Protein AF-A0A5A7MYN2-F1 (afdb_monomer_lite)

Radius of gyration: 20.7 Å; chains: 1; bounding box: 57×61×55 Å

Organism: NCBI:txid1236966

pLDDT: mean 88.88, std 15.25, range [35.47, 98.81]

Sequence (323 aa):
MVLVMSLPAFAQEVTIDDDRTSTVRTSTADGGSPGDVTISTSGSVTVEDGTALVVDSSNLLVINGIVESTDRVGGVGIDVLTGDSGITSGIELSGNIVLDGDFQNNDEVVGGPNFGIRLGGAGTFTGDITSNSGSQIVVFGTDSVGLDLGSAVDGSIRLGGTLAVQGENSIGLAVRSSVSGDVENSGTIQGVSFGGETGMLIEGAVSGSVLNLGAITTGRNQVFDNDFNVLPQESGGPGVFISADVARGFVNGPPVIPEDPDEDGDGIVDLIPGTGATIAARGDGKAVVISATRSDGSMGDVTLGAFGTGDEASGLSIAARFG

Structure (mmCIF, N/CA/C/O backbone):
data_AF-A0A5A7MYN2-F1
#
_entry.id   AF-A0A5A7MYN2-F1
#
loop_
_atom_site.group_PDB
_atom_site.id
_atom_site.type_symbol
_atom_site.label_atom_id
_atom_site.label_alt_id
_atom_site.label_comp_id
_atom_site.label_asym_id
_atom_site.label_entity_id
_atom_site.label_seq_id
_atom_site.pdbx_PDB_ins_code
_atom_site.Cartn_x
_atom_site.Cartn_y
_atom_site.Cartn_z
_atom_site.occupancy
_atom_site.B_iso_or_equiv
_atom_site.auth_seq_id
_atom_site.auth_comp_id
_atom_site.auth_asym_id
_atom_site.auth_atom_id
_atom_site.pdbx_PDB_model_num
ATOM 1 N N . MET A 1 1 ? -38.392 -30.548 24.143 1.00 45.66 1 MET A N 1
ATOM 2 C CA . MET A 1 1 ? -37.281 -30.352 23.193 1.00 45.66 1 MET A CA 1
ATOM 3 C C . MET A 1 1 ? -37.418 -28.936 22.665 1.00 45.66 1 MET A C 1
ATOM 5 O O . MET A 1 1 ? -38.301 -28.692 21.857 1.00 45.66 1 MET A O 1
ATOM 9 N N . VAL A 1 2 ? -36.692 -27.982 23.253 1.00 38.22 2 VAL A N 1
ATOM 10 C CA . VAL A 1 2 ? -36.726 -26.582 22.808 1.00 38.22 2 VAL A CA 1
ATOM 11 C C . VAL A 1 2 ? -35.808 -26.492 21.598 1.00 38.22 2 VAL A C 1
ATOM 13 O O . VAL A 1 2 ? -34.619 -26.777 21.701 1.00 38.22 2 VAL A O 1
ATOM 16 N N . LEU A 1 3 ? -36.393 -26.189 20.444 1.00 35.47 3 LEU A N 1
ATOM 17 C CA . LEU A 1 3 ? -35.674 -25.924 19.209 1.00 35.47 3 LEU A CA 1
ATOM 18 C C . LEU A 1 3 ? -35.047 -24.530 19.338 1.00 35.47 3 LEU A C 1
ATOM 20 O O . LEU A 1 3 ? -35.744 -23.527 19.214 1.00 35.47 3 LEU A O 1
ATOM 24 N N . VAL A 1 4 ? -33.755 -24.473 19.656 1.00 46.97 4 VAL A N 1
ATOM 25 C CA . VAL A 1 4 ? -32.971 -23.233 19.607 1.00 46.97 4 VAL A CA 1
ATOM 26 C C . VAL A 1 4 ? -32.636 -22.990 18.138 1.00 46.97 4 VAL A C 1
ATOM 28 O O . VAL A 1 4 ? -31.779 -23.665 17.575 1.00 46.97 4 VAL A O 1
ATOM 31 N N . MET A 1 5 ? -33.366 -22.081 17.492 1.00 44.44 5 MET A N 1
ATOM 32 C CA . MET A 1 5 ? -32.981 -21.563 16.182 1.00 44.44 5 MET A CA 1
ATOM 33 C C . MET A 1 5 ? -31.841 -20.563 16.393 1.00 44.44 5 MET A C 1
ATOM 35 O O . MET A 1 5 ? -32.053 -19.489 16.950 1.00 44.44 5 MET A O 1
ATOM 39 N N . SER A 1 6 ? -30.631 -20.940 15.983 1.00 40.81 6 SER A N 1
ATOM 40 C CA . SER A 1 6 ? -29.527 -20.002 15.786 1.00 40.81 6 SER A CA 1
ATOM 41 C C . SER A 1 6 ? -29.894 -19.125 14.591 1.00 40.81 6 SER A C 1
ATOM 43 O O . SER A 1 6 ? -29.957 -19.596 13.458 1.00 40.81 6 SER A O 1
ATOM 45 N N . LEU A 1 7 ? -30.214 -17.862 14.865 1.00 41.03 7 LEU A N 1
ATOM 46 C CA . LEU A 1 7 ? -30.198 -16.828 13.839 1.00 41.03 7 LEU A CA 1
ATOM 47 C C . LEU A 1 7 ? -28.722 -16.552 13.505 1.00 41.03 7 LEU A C 1
ATOM 49 O O . LEU A 1 7 ? -27.901 -16.579 14.429 1.00 41.03 7 LEU A O 1
ATOM 53 N N . PRO A 1 8 ? -28.360 -16.317 12.234 1.00 44.94 8 PRO A N 1
ATOM 54 C CA . PRO A 1 8 ? -27.039 -15.793 11.922 1.00 44.94 8 PRO A CA 1
ATOM 55 C C . PRO A 1 8 ? -26.886 -14.466 12.674 1.00 44.94 8 PRO A C 1
ATOM 57 O O . PRO A 1 8 ? -27.732 -13.578 12.548 1.00 44.94 8 PRO A O 1
ATOM 60 N N . ALA A 1 9 ? -25.866 -14.368 13.524 1.00 50.78 9 ALA A N 1
ATOM 61 C CA . ALA A 1 9 ? -25.510 -13.108 14.15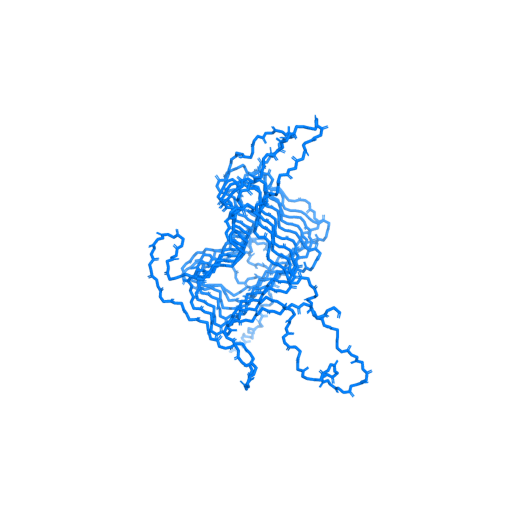1 1.00 50.78 9 ALA A CA 1
ATOM 62 C C . ALA A 1 9 ? -24.972 -12.206 13.038 1.00 50.78 9 ALA A C 1
ATOM 64 O O . ALA A 1 9 ? -23.884 -12.449 12.524 1.00 50.78 9 ALA A O 1
ATOM 65 N N . PHE A 1 10 ? -25.762 -11.221 12.617 1.00 57.12 10 PHE A N 1
ATOM 66 C CA . PHE A 1 10 ? -25.204 -10.083 11.900 1.00 57.12 10 PHE A CA 1
ATOM 67 C C . PHE A 1 10 ? -24.237 -9.403 12.866 1.00 57.12 10 PHE A C 1
ATOM 69 O O . PHE A 1 10 ? -24.594 -9.194 14.030 1.00 57.12 10 PHE A O 1
ATOM 76 N N . ALA A 1 11 ? -23.011 -9.140 12.420 1.00 62.62 11 ALA A N 1
ATOM 77 C CA . ALA A 1 11 ? -22.095 -8.326 13.195 1.00 62.62 11 ALA A CA 1
ATOM 78 C C . ALA A 1 11 ? -22.776 -6.984 13.496 1.00 62.62 11 ALA A C 1
ATOM 80 O O . ALA A 1 11 ? -23.453 -6.407 12.642 1.00 62.62 11 ALA A O 1
ATOM 81 N N . GLN A 1 12 ? -22.688 -6.545 14.750 1.00 83.06 12 GLN A N 1
ATOM 82 C CA . GLN A 1 12 ? -23.219 -5.250 15.138 1.00 83.06 12 GLN A CA 1
ATOM 83 C C . GLN A 1 12 ? -22.302 -4.179 14.547 1.00 83.06 12 GLN A C 1
ATOM 85 O O . GLN A 1 12 ? -21.095 -4.201 14.779 1.00 83.06 12 GLN A O 1
ATOM 90 N N . GLU A 1 13 ? -22.889 -3.264 13.780 1.00 91.00 13 GLU A N 1
ATOM 91 C CA . GLU A 1 13 ? -22.190 -2.106 13.233 1.00 91.00 13 GLU A CA 1
ATOM 92 C C . GLU A 1 13 ? -21.951 -1.077 14.345 1.00 91.00 13 GLU A C 1
ATOM 94 O O . GLU A 1 13 ? -22.893 -0.676 15.044 1.00 91.00 13 GLU A O 1
ATOM 99 N N . VAL A 1 14 ? -20.698 -0.648 14.487 1.00 96.38 14 VAL A N 1
ATOM 100 C CA . VAL A 1 14 ? -20.240 0.398 15.400 1.00 96.38 14 VAL A CA 1
ATOM 101 C C . VAL A 1 14 ? -19.780 1.588 14.571 1.00 96.38 14 VAL A C 1
ATOM 103 O O . VAL A 1 14 ? -18.704 1.586 13.976 1.00 96.38 14 VAL A O 1
ATOM 106 N N . THR A 1 15 ? -20.593 2.641 14.563 1.00 97.69 15 THR A N 1
ATOM 107 C CA . THR A 1 15 ? -20.253 3.889 13.879 1.00 97.69 15 THR A CA 1
ATOM 108 C C . THR A 1 15 ? -19.505 4.840 14.811 1.00 97.69 15 THR A C 1
ATOM 110 O O . THR A 1 15 ? -19.981 5.148 15.902 1.00 97.69 15 THR A O 1
ATOM 113 N N . ILE A 1 16 ? -18.351 5.327 14.358 1.00 98.00 16 ILE A N 1
ATOM 114 C CA . ILE A 1 16 ? -17.584 6.406 14.984 1.00 98.00 16 ILE A CA 1
ATOM 115 C C . ILE A 1 16 ? -17.896 7.699 14.221 1.00 98.00 16 ILE A C 1
ATOM 117 O O . ILE A 1 16 ? -17.562 7.846 13.041 1.00 98.00 16 ILE A O 1
ATOM 121 N N . ASP A 1 17 ? -18.589 8.623 14.878 1.00 97.81 17 ASP A N 1
ATOM 122 C CA . ASP A 1 17 ? -18.974 9.940 14.356 1.00 97.81 17 ASP A CA 1
ATOM 123 C C . ASP A 1 17 ? -18.390 11.115 15.149 1.00 97.81 17 ASP A C 1
ATOM 125 O O . ASP A 1 17 ? -18.655 12.273 14.815 1.00 97.81 17 ASP A O 1
ATOM 129 N N . ASP A 1 18 ? -17.551 10.792 16.135 1.00 97.31 18 ASP A N 1
ATOM 130 C CA . ASP A 1 18 ? -16.798 11.680 17.007 1.00 97.31 18 ASP A CA 1
ATOM 131 C C . ASP A 1 18 ? -15.281 11.459 16.880 1.00 97.31 18 ASP A C 1
ATOM 133 O O . ASP A 1 18 ? -14.812 10.594 16.134 1.00 97.31 18 ASP A O 1
ATOM 137 N N . ASP A 1 19 ? -14.511 12.257 17.620 1.00 97.69 19 ASP A N 1
ATOM 138 C CA . ASP A 1 19 ? -13.061 12.113 17.705 1.00 97.69 19 ASP A CA 1
ATOM 139 C C . ASP A 1 19 ? -12.678 11.090 18.781 1.00 97.69 19 ASP A C 1
ATOM 141 O O . ASP A 1 19 ? -13.124 11.160 19.933 1.00 97.69 19 ASP A O 1
ATOM 145 N N . ARG A 1 20 ? -11.795 10.156 18.425 1.00 97.62 20 ARG A N 1
ATOM 146 C CA . ARG A 1 20 ? -11.225 9.159 19.337 1.00 97.62 20 ARG A CA 1
ATOM 147 C C . ARG A 1 20 ? -9.722 9.321 19.418 1.00 97.62 20 ARG A C 1
ATOM 149 O O . ARG A 1 20 ? -9.042 9.349 18.402 1.00 97.62 20 ARG A O 1
ATOM 156 N N . THR A 1 21 ? -9.206 9.335 20.644 1.00 97.12 21 THR A N 1
ATOM 157 C CA . THR A 1 21 ? -7.767 9.471 20.917 1.00 97.12 21 THR A CA 1
ATOM 158 C C . THR A 1 21 ? -7.101 8.184 21.399 1.00 97.12 21 THR A C 1
ATOM 160 O O . THR A 1 21 ? -6.014 8.190 21.971 1.00 97.12 21 THR A O 1
ATOM 163 N N . SER A 1 22 ? -7.780 7.052 21.218 1.00 96.50 22 SER A N 1
ATOM 164 C CA . SER A 1 22 ? -7.322 5.736 21.655 1.00 96.50 22 SER A CA 1
ATOM 165 C C . SER A 1 22 ? -7.555 4.707 20.564 1.00 96.50 22 SER A C 1
ATOM 167 O O . SER A 1 22 ? -8.566 4.786 19.865 1.00 96.50 22 SER A O 1
ATOM 169 N N . THR A 1 23 ? -6.691 3.694 20.506 1.00 98.00 23 THR A N 1
ATOM 170 C CA . THR A 1 23 ? -6.809 2.576 19.568 1.00 98.00 23 THR A CA 1
ATOM 171 C C . THR A 1 23 ? -8.203 1.948 19.577 1.00 98.00 23 THR A C 1
ATOM 173 O O . THR A 1 23 ? -8.731 1.607 20.640 1.00 98.00 23 THR A O 1
ATOM 176 N N . VAL A 1 24 ? -8.763 1.710 18.392 1.00 98.31 24 VAL A N 1
ATOM 177 C CA . VAL A 1 24 ? -9.995 0.926 18.213 1.00 98.31 24 VAL A CA 1
ATOM 178 C C . VAL A 1 24 ? -9.637 -0.457 17.680 1.00 98.31 24 VAL A C 1
ATOM 180 O O . VAL A 1 24 ? -8.791 -0.594 16.800 1.00 98.31 24 VAL A O 1
ATOM 183 N N . ARG A 1 25 ? -10.278 -1.497 18.220 1.00 98.38 25 ARG A N 1
ATOM 184 C CA . ARG A 1 25 ? -10.092 -2.888 17.783 1.00 98.38 25 ARG A CA 1
ATOM 185 C C . ARG A 1 25 ? -11.415 -3.482 17.352 1.00 98.38 25 ARG A C 1
ATOM 187 O O . ARG A 1 25 ? -12.383 -3.377 18.108 1.00 98.38 25 ARG A O 1
ATOM 194 N N . THR A 1 26 ? -11.451 -4.157 16.208 1.00 97.88 26 THR A N 1
ATOM 195 C CA . THR A 1 26 ? -12.676 -4.812 15.727 1.00 97.88 26 THR A CA 1
ATOM 196 C C . THR A 1 26 ? -13.155 -5.903 16.687 1.00 97.88 26 THR A C 1
ATOM 198 O O . THR A 1 26 ? -14.359 -6.051 16.865 1.00 97.88 26 THR A O 1
ATOM 201 N N . SER A 1 27 ? -12.254 -6.600 17.396 1.00 97.19 27 SER A N 1
ATOM 202 C CA . SER A 1 27 ? -12.611 -7.627 18.393 1.00 97.19 27 SER A CA 1
ATOM 203 C C . SER A 1 27 ? -13.317 -7.105 19.650 1.00 97.19 27 SER A C 1
ATOM 205 O O . SER A 1 27 ? -13.892 -7.901 20.395 1.00 97.19 27 SER A O 1
ATOM 207 N N . THR A 1 28 ? -13.285 -5.793 19.904 1.00 97.00 28 THR A N 1
ATOM 208 C CA . THR A 1 28 ? -13.884 -5.180 21.104 1.00 97.00 28 THR A CA 1
ATOM 209 C C . THR A 1 28 ? -14.732 -3.943 20.810 1.00 97.00 28 THR A C 1
ATOM 211 O O . THR A 1 28 ? -15.133 -3.252 21.750 1.00 97.00 28 THR A O 1
ATOM 214 N N . ALA A 1 29 ? -14.977 -3.630 19.536 1.00 95.31 29 ALA A N 1
ATOM 215 C CA . ALA A 1 29 ? -15.623 -2.391 19.113 1.00 95.31 29 ALA A CA 1
ATOM 216 C C . ALA A 1 29 ? -17.046 -2.233 19.675 1.00 95.31 29 ALA A C 1
ATOM 218 O O . ALA A 1 29 ? -17.435 -1.130 20.060 1.00 95.31 29 ALA A O 1
ATOM 219 N N . ASP A 1 30 ? -17.803 -3.328 19.789 1.00 94.06 30 ASP A N 1
ATOM 220 C CA . ASP A 1 30 ? -19.183 -3.325 20.281 1.00 94.06 30 ASP A CA 1
ATOM 221 C C . ASP A 1 30 ? -19.222 -3.533 21.801 1.00 94.06 30 ASP A C 1
ATOM 223 O O . ASP A 1 30 ? -19.524 -4.612 22.320 1.00 94.06 30 ASP A O 1
ATOM 227 N N . GLY A 1 31 ? -18.798 -2.509 22.548 1.00 88.94 31 GLY A N 1
ATOM 228 C CA . GLY A 1 31 ? -18.853 -2.522 24.014 1.00 88.94 31 GLY A CA 1
ATOM 229 C C . GLY A 1 31 ? -18.049 -3.659 24.661 1.00 88.94 31 GLY A C 1
ATOM 230 O O . GLY A 1 31 ? -18.448 -4.176 25.706 1.00 88.94 31 GLY A O 1
ATOM 231 N N . GLY A 1 32 ? -16.932 -4.060 24.042 1.00 93.06 32 GLY A N 1
ATOM 232 C CA . GLY A 1 32 ? -16.103 -5.191 24.468 1.00 93.06 32 GLY A CA 1
ATOM 233 C C . GLY A 1 32 ? -16.366 -6.499 23.716 1.00 93.06 32 GLY A C 1
ATOM 234 O O . GLY A 1 32 ? -15.676 -7.481 23.986 1.00 93.06 32 GLY A O 1
ATOM 235 N N . SER A 1 33 ? -17.319 -6.517 22.781 1.00 94.81 33 SER A N 1
ATOM 236 C CA . SER A 1 33 ? -17.562 -7.632 21.856 1.00 94.81 33 SER A CA 1
ATOM 237 C C . SER A 1 33 ? -17.067 -7.301 20.440 1.00 94.81 33 SER A C 1
ATOM 239 O O . SER A 1 33 ? -16.909 -6.119 20.119 1.00 94.81 33 SER A O 1
ATOM 241 N N . PRO A 1 34 ? -16.840 -8.311 19.577 1.00 96.38 34 PRO A N 1
ATOM 242 C CA . PRO A 1 34 ? -16.497 -8.068 18.182 1.00 96.38 34 PRO A CA 1
ATOM 243 C C . PRO A 1 34 ? -17.630 -7.381 17.416 1.00 96.38 34 PRO A C 1
ATOM 245 O O . PRO A 1 34 ? -18.791 -7.763 17.572 1.00 96.38 34 PRO A O 1
ATOM 248 N N . GLY A 1 35 ? -17.292 -6.416 16.566 1.00 96.62 35 GLY A N 1
ATOM 249 C CA . GLY A 1 35 ? -18.253 -5.673 15.754 1.00 96.62 35 GLY A CA 1
ATOM 250 C C . GLY A 1 35 ? -17.617 -5.113 14.488 1.00 96.62 35 GLY A C 1
ATOM 251 O O . GLY A 1 35 ? -16.398 -4.929 14.431 1.00 96.62 35 GLY A O 1
ATOM 252 N N . ASP A 1 36 ? -18.457 -4.868 13.486 1.00 97.81 36 ASP A N 1
ATOM 253 C CA . ASP A 1 36 ? -18.059 -4.122 12.292 1.00 97.81 36 ASP A CA 1
ATOM 254 C C . ASP A 1 36 ? -17.849 -2.659 12.690 1.00 97.81 36 ASP A C 1
ATOM 256 O O . ASP A 1 36 ? -18.517 -2.153 13.596 1.00 97.81 36 ASP A O 1
ATOM 260 N N . VAL A 1 37 ? -16.881 -1.992 12.069 1.00 98.38 37 VAL A N 1
ATOM 261 C CA . VAL A 1 37 ? -16.496 -0.626 12.430 1.00 98.38 37 VAL A CA 1
ATOM 262 C C . VAL A 1 37 ? -16.592 0.271 11.210 1.00 98.38 37 VAL A C 1
ATOM 264 O O . VAL A 1 37 ? -15.863 0.077 10.240 1.00 98.38 37 VAL A O 1
ATOM 267 N N . THR A 1 38 ? -17.403 1.320 11.307 1.00 98.56 38 THR A N 1
ATOM 268 C CA . THR A 1 38 ? -17.441 2.409 10.330 1.00 98.56 38 THR A CA 1
ATOM 269 C C . THR A 1 38 ? -16.996 3.711 10.974 1.00 98.56 38 THR A C 1
ATOM 271 O O . THR A 1 38 ? -17.683 4.253 11.838 1.00 98.56 38 THR A O 1
ATOM 274 N N . ILE A 1 39 ? -15.899 4.293 10.496 1.00 98.50 39 ILE A N 1
ATOM 275 C CA . ILE A 1 39 ? -15.589 5.701 10.765 1.00 98.50 39 ILE A CA 1
ATOM 276 C C . ILE A 1 39 ? -16.362 6.540 9.755 1.00 98.50 39 ILE A C 1
ATOM 278 O O . ILE A 1 39 ? -16.115 6.469 8.550 1.00 98.50 39 ILE A O 1
ATOM 282 N N . SER A 1 40 ? -17.330 7.316 10.230 1.00 98.31 40 SER A N 1
ATOM 283 C CA . SER A 1 40 ? -18.105 8.225 9.384 1.00 98.31 40 SER A CA 1
ATOM 284 C C . SER A 1 40 ? -17.253 9.406 8.907 1.00 98.31 40 SER A C 1
ATOM 286 O O . SER A 1 40 ? -16.167 9.651 9.418 1.00 98.31 40 SER A O 1
ATOM 288 N N . THR A 1 41 ? -17.755 10.194 7.957 1.00 97.69 41 THR A N 1
ATOM 289 C CA . THR A 1 41 ? -17.031 11.365 7.429 1.00 97.69 41 THR A CA 1
ATOM 290 C C . THR A 1 41 ? -16.730 12.446 8.473 1.00 97.69 41 THR A C 1
ATOM 292 O O . THR A 1 41 ? -15.875 13.288 8.222 1.00 97.69 41 THR A O 1
ATOM 295 N N . SER A 1 42 ? -17.455 12.478 9.599 1.00 97.06 42 SER A N 1
ATOM 296 C CA . SER A 1 42 ? -17.192 13.400 10.715 1.00 97.06 42 SER A CA 1
ATOM 297 C C . SER A 1 42 ? -16.384 12.773 11.848 1.00 97.06 42 SER A C 1
ATOM 299 O O . SER A 1 42 ? -15.996 13.498 12.755 1.00 97.06 42 SER A O 1
ATOM 301 N N . GLY A 1 43 ? -16.172 11.455 11.819 1.00 98.44 43 GLY A N 1
ATOM 302 C CA . GLY A 1 43 ? -15.432 10.742 12.850 1.00 98.44 43 GLY A CA 1
ATOM 303 C C . GLY A 1 43 ? -13.930 10.734 12.591 1.00 98.44 43 GLY A C 1
ATOM 304 O O . GLY A 1 43 ? -13.475 10.794 11.441 1.00 98.44 43 GLY A O 1
ATOM 305 N N . SER A 1 44 ? -13.161 10.602 13.668 1.00 98.38 44 SER A N 1
ATOM 306 C CA . SER A 1 44 ? -11.713 10.433 13.598 1.00 98.38 44 SER A CA 1
ATOM 307 C C . SER A 1 44 ? -11.190 9.451 14.647 1.00 98.38 44 SER A C 1
ATOM 309 O O . SER A 1 44 ? -11.775 9.278 15.718 1.00 98.38 44 SER A O 1
ATOM 311 N N . VAL A 1 45 ? -10.075 8.791 14.336 1.00 98.44 45 VAL A N 1
ATOM 312 C CA . VAL A 1 45 ? -9.264 8.041 15.302 1.00 98.44 45 VAL A CA 1
ATOM 313 C C . VAL A 1 45 ? -7.822 8.521 15.166 1.00 98.44 45 VAL A C 1
ATOM 315 O O . VAL A 1 45 ? -7.128 8.101 14.244 1.00 98.44 45 VAL A O 1
ATOM 318 N N . THR A 1 46 ? -7.386 9.388 16.078 1.00 96.94 46 THR A N 1
ATOM 319 C CA . THR A 1 46 ? -6.043 9.987 16.097 1.00 96.94 46 THR A CA 1
ATOM 320 C C . THR A 1 46 ? -5.309 9.550 17.358 1.00 96.94 46 THR A C 1
ATOM 322 O O . THR A 1 46 ? -5.710 9.911 18.460 1.00 96.94 46 THR A O 1
ATOM 325 N N . VAL A 1 47 ? -4.231 8.781 17.229 1.00 96.19 47 VAL A N 1
ATOM 326 C CA . VAL A 1 47 ? -3.399 8.370 18.373 1.00 96.19 47 VAL A CA 1
ATOM 327 C C . VAL A 1 47 ? -2.065 9.108 18.377 1.00 96.19 47 VAL A C 1
ATOM 329 O O . VAL A 1 47 ? -1.503 9.389 17.322 1.00 96.19 47 VAL A O 1
ATOM 332 N N . GLU A 1 48 ? -1.552 9.411 19.570 1.00 92.31 48 GLU A N 1
ATOM 333 C CA . GLU A 1 48 ? -0.246 10.072 19.700 1.00 92.31 48 GLU A CA 1
ATOM 334 C C . GLU A 1 48 ? 0.908 9.110 19.373 1.00 92.31 48 GLU A C 1
ATOM 336 O O . GLU A 1 48 ? 1.856 9.495 18.694 1.00 92.31 48 GLU A O 1
ATOM 341 N N . ASP A 1 49 ? 0.777 7.845 19.792 1.00 90.31 49 ASP A N 1
ATOM 342 C CA . ASP A 1 49 ? 1.782 6.792 19.629 1.00 90.31 49 ASP A CA 1
ATOM 343 C C . ASP A 1 49 ? 1.139 5.459 19.191 1.00 90.31 49 ASP A C 1
ATOM 345 O O . ASP A 1 49 ? 0.039 5.097 19.631 1.00 90.31 49 ASP A O 1
ATOM 349 N N . GLY A 1 50 ? 1.864 4.666 18.397 1.00 93.44 50 GLY A N 1
ATOM 350 C CA . GLY A 1 50 ? 1.505 3.293 18.049 1.00 93.44 50 GLY A CA 1
ATOM 351 C C . GLY A 1 50 ? 0.412 3.145 16.986 1.00 93.44 50 GLY A C 1
ATOM 352 O O . GLY A 1 50 ? 0.512 3.664 15.878 1.00 93.44 50 GLY A O 1
ATOM 353 N N . THR A 1 51 ? -0.593 2.311 17.273 1.00 97.69 51 THR A N 1
ATOM 354 C CA . THR A 1 51 ? -1.580 1.861 16.279 1.00 97.69 51 THR A CA 1
ATOM 355 C C . THR A 1 51 ? -2.944 2.504 16.494 1.00 97.69 51 THR A C 1
ATOM 357 O O . THR A 1 51 ? -3.523 2.363 17.574 1.00 97.69 51 THR A O 1
ATOM 360 N N . ALA A 1 52 ? -3.503 3.138 15.462 1.00 98.19 52 ALA A N 1
ATOM 361 C CA . ALA A 1 52 ? -4.826 3.760 15.535 1.00 98.19 52 ALA A CA 1
ATOM 362 C C . ALA A 1 52 ? -5.964 2.725 15.459 1.00 98.19 52 ALA A C 1
ATOM 364 O O . ALA A 1 52 ? -6.864 2.716 16.302 1.00 98.19 52 ALA A O 1
ATOM 365 N N . LEU A 1 53 ? -5.906 1.804 14.495 1.00 98.50 53 LEU A N 1
ATOM 366 C CA . LEU A 1 53 ? -6.914 0.763 14.290 1.00 98.50 53 LEU A CA 1
ATOM 367 C C . LEU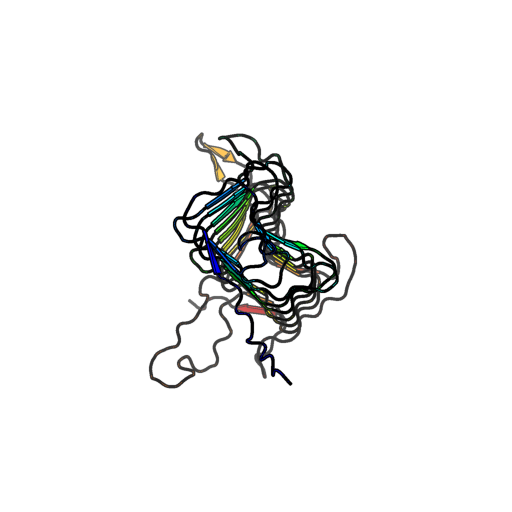 A 1 53 ? -6.292 -0.627 14.247 1.00 98.50 53 LEU A C 1
ATOM 369 O O . LEU A 1 53 ? -5.274 -0.836 13.594 1.00 98.50 53 LEU A O 1
ATOM 373 N N . VAL A 1 54 ? -6.943 -1.600 14.885 1.00 98.44 54 VAL A N 1
ATOM 374 C CA . VAL A 1 54 ? -6.567 -3.013 14.783 1.00 98.44 54 VAL A CA 1
ATOM 375 C C . VAL A 1 54 ? -7.732 -3.837 14.254 1.00 98.44 54 VAL A C 1
ATOM 377 O O . VAL A 1 54 ? -8.811 -3.854 14.850 1.00 98.44 54 VAL A O 1
ATOM 380 N N . VAL A 1 55 ? -7.489 -4.566 13.167 1.00 98.44 55 VAL A N 1
ATOM 381 C CA . VAL A 1 55 ? -8.410 -5.578 12.640 1.00 98.44 55 VAL A CA 1
ATOM 382 C C . VAL A 1 55 ? -7.923 -6.941 13.119 1.00 98.44 55 VAL A C 1
ATOM 384 O O . VAL A 1 55 ? -7.021 -7.537 12.535 1.00 98.44 55 VAL A O 1
ATOM 387 N N . ASP A 1 56 ? -8.487 -7.411 14.228 1.00 97.44 56 ASP A N 1
ATOM 388 C CA . ASP A 1 56 ? -8.124 -8.666 14.904 1.00 97.44 56 ASP A CA 1
ATOM 389 C C . ASP A 1 56 ? -9.321 -9.623 15.069 1.00 97.44 56 ASP A C 1
ATOM 391 O O . ASP A 1 56 ? -9.287 -10.568 15.861 1.00 97.44 56 ASP A O 1
ATOM 395 N N . SER A 1 57 ? -10.389 -9.401 14.298 1.00 96.94 57 SER A N 1
ATOM 396 C CA . SER A 1 57 ? -11.572 -10.262 14.224 1.00 96.94 57 SER A CA 1
ATOM 397 C C . SER A 1 57 ? -12.141 -10.318 12.803 1.00 96.94 57 SER A C 1
ATOM 399 O O . SER A 1 57 ? -11.739 -9.565 11.920 1.00 96.94 57 SER A O 1
ATOM 401 N N . SER A 1 58 ? -13.082 -11.237 12.565 1.00 97.12 58 SER A N 1
ATOM 402 C CA . SER A 1 58 ? -13.768 -11.380 11.271 1.00 97.12 58 SER A CA 1
ATOM 403 C C . SER A 1 58 ? -14.920 -10.380 11.135 1.00 97.12 58 SER A C 1
ATOM 405 O O . SER A 1 58 ? -16.088 -10.761 11.151 1.00 97.12 58 SER A O 1
ATOM 407 N N . ASN A 1 59 ? -14.569 -9.097 11.090 1.00 97.31 59 ASN A N 1
ATOM 408 C CA . ASN A 1 59 ? -15.494 -7.969 11.048 1.00 97.31 59 ASN A CA 1
ATOM 409 C C . ASN A 1 59 ? -15.048 -6.949 10.003 1.00 97.31 59 ASN A C 1
ATOM 411 O O . ASN A 1 59 ? -13.847 -6.775 9.794 1.00 97.31 59 ASN A O 1
ATOM 415 N N . LEU A 1 60 ? -16.002 -6.295 9.349 1.00 97.69 60 LEU A N 1
ATOM 416 C CA . LEU A 1 60 ? -15.745 -5.289 8.319 1.00 97.69 60 LEU A CA 1
ATOM 417 C C . LEU A 1 60 ? -15.170 -4.008 8.938 1.00 97.69 60 LEU A C 1
ATOM 419 O O . LEU A 1 60 ? -15.600 -3.583 10.011 1.00 97.69 60 LEU A O 1
ATOM 423 N N . LEU A 1 61 ? -14.228 -3.376 8.237 1.00 98.44 61 LEU A N 1
ATOM 424 C CA . LEU A 1 61 ? -13.733 -2.043 8.560 1.00 98.44 61 LEU A CA 1
ATOM 425 C C . LEU A 1 61 ? -13.989 -1.083 7.391 1.00 98.44 61 LEU A C 1
ATOM 427 O O . LEU A 1 61 ? -13.450 -1.272 6.301 1.00 98.44 61 LEU A O 1
ATOM 431 N N . VAL A 1 62 ? -14.757 -0.022 7.639 1.00 98.56 62 VAL A N 1
ATOM 432 C CA . VAL A 1 62 ? -15.052 1.044 6.672 1.00 98.56 62 VAL A CA 1
ATOM 433 C C . VAL A 1 62 ? -14.539 2.383 7.196 1.00 98.56 62 VAL A C 1
ATOM 435 O O . VAL A 1 62 ? -14.899 2.828 8.284 1.00 98.56 62 VAL A O 1
ATOM 438 N N . ILE A 1 63 ? -13.725 3.077 6.406 1.00 98.50 63 ILE A N 1
ATOM 439 C CA . ILE A 1 63 ? -13.102 4.349 6.777 1.00 98.50 63 ILE A CA 1
ATOM 440 C C . ILE A 1 63 ? -13.564 5.441 5.819 1.00 98.50 63 ILE A C 1
ATOM 442 O O . ILE A 1 63 ? -13.067 5.547 4.701 1.00 98.50 63 ILE A O 1
ATOM 446 N N . ASN A 1 64 ? -14.489 6.288 6.263 1.00 98.38 64 ASN A N 1
ATOM 447 C CA . ASN A 1 64 ? -14.914 7.488 5.533 1.00 98.38 64 ASN A CA 1
ATOM 448 C C . ASN A 1 64 ? -14.340 8.781 6.135 1.00 98.38 64 ASN A C 1
ATOM 450 O O . ASN A 1 64 ? -14.318 9.805 5.456 1.00 98.38 64 ASN A O 1
ATOM 454 N N . GLY A 1 65 ? -13.921 8.736 7.401 1.00 98.31 65 GLY A N 1
ATOM 455 C CA . GLY A 1 65 ? -13.321 9.850 8.134 1.00 98.31 65 GLY A CA 1
ATOM 456 C C . GLY A 1 65 ? -11.795 9.821 8.125 1.00 98.31 65 GLY A C 1
ATOM 457 O O . GLY A 1 65 ? -11.175 9.525 7.102 1.00 98.31 65 GLY A O 1
ATOM 458 N N . ILE A 1 66 ? -11.195 10.150 9.269 1.00 98.31 66 ILE A N 1
ATOM 459 C CA . ILE A 1 66 ? -9.738 10.258 9.429 1.00 98.31 66 ILE A CA 1
ATOM 460 C C . ILE A 1 66 ? -9.224 9.176 10.381 1.00 98.31 66 ILE A C 1
ATOM 462 O O . ILE A 1 66 ? -9.793 8.941 11.444 1.00 98.31 66 ILE A O 1
ATOM 466 N N . VAL A 1 67 ? -8.123 8.539 10.002 1.00 98.50 67 VAL A N 1
ATOM 467 C CA . VAL A 1 67 ? -7.306 7.683 10.862 1.00 98.50 67 VAL A CA 1
ATOM 468 C C . VAL A 1 67 ? -5.910 8.273 10.886 1.00 98.50 67 VAL A C 1
ATOM 470 O O . VAL A 1 67 ? -5.332 8.532 9.832 1.00 98.50 67 VAL A O 1
ATOM 473 N N . GLU A 1 68 ? -5.359 8.482 12.068 1.00 97.00 68 GLU A N 1
ATOM 474 C CA . GLU A 1 68 ? -4.092 9.177 12.220 1.00 97.00 68 GLU A CA 1
ATOM 475 C C . GLU A 1 68 ? -3.263 8.589 13.356 1.00 97.00 68 GLU A C 1
ATOM 477 O O . GLU A 1 68 ? -3.781 8.194 14.403 1.00 97.00 68 GLU A O 1
ATOM 482 N N . SER A 1 69 ? -1.954 8.539 13.139 1.00 95.25 69 SER A N 1
ATOM 483 C CA . SER A 1 69 ? -0.978 8.333 14.200 1.00 95.25 69 SER A CA 1
ATOM 484 C C . SER A 1 69 ? 0.153 9.331 14.017 1.00 95.25 69 SER A C 1
ATOM 486 O O . SER A 1 69 ? 0.798 9.339 12.967 1.00 95.25 69 SER A O 1
ATOM 488 N N . THR A 1 70 ? 0.434 10.106 15.060 1.00 92.19 70 THR A N 1
ATOM 489 C CA . THR A 1 70 ? 1.544 11.072 15.066 1.00 92.19 70 THR A CA 1
ATOM 490 C C . THR A 1 70 ? 2.872 10.442 15.493 1.00 92.19 70 THR A C 1
ATOM 492 O O . THR A 1 70 ? 3.879 11.137 15.609 1.00 92.19 70 THR A O 1
ATOM 495 N N . ASP A 1 71 ? 2.897 9.124 15.725 1.00 90.81 71 ASP A N 1
ATOM 496 C CA . ASP A 1 71 ? 4.111 8.410 16.105 1.00 90.81 71 ASP A CA 1
ATOM 497 C C . ASP A 1 71 ? 5.200 8.575 15.042 1.00 90.81 71 ASP A C 1
ATOM 499 O O . ASP A 1 71 ? 5.031 8.287 13.850 1.00 90.81 71 ASP A O 1
ATOM 503 N N . ARG A 1 72 ? 6.361 9.015 15.503 1.00 87.75 72 ARG A N 1
ATOM 504 C CA . ARG A 1 72 ? 7.530 9.237 14.668 1.00 87.75 72 ARG A CA 1
ATOM 505 C C . ARG A 1 72 ? 8.216 7.932 14.265 1.00 87.75 72 ARG A C 1
ATOM 507 O O . ARG A 1 72 ? 8.888 7.908 13.233 1.00 87.75 72 ARG A O 1
ATOM 514 N N . VAL A 1 73 ? 8.097 6.862 15.058 1.00 91.62 73 VAL A N 1
ATOM 515 C CA . VAL A 1 73 ? 8.714 5.552 14.785 1.00 91.62 73 VAL A CA 1
ATOM 516 C C . VAL A 1 73 ? 7.793 4.419 15.225 1.00 91.62 73 VAL A C 1
ATOM 518 O O . VAL A 1 73 ? 7.629 4.166 16.413 1.00 91.62 73 VAL A O 1
ATOM 521 N N . GLY A 1 74 ? 7.330 3.622 14.264 1.00 92.56 74 GLY A N 1
ATOM 522 C CA . GLY A 1 74 ? 6.486 2.458 14.536 1.00 92.56 74 GLY A CA 1
ATOM 523 C C . GLY A 1 74 ? 4.992 2.772 14.540 1.00 92.56 74 GLY A C 1
ATOM 524 O O . GLY A 1 74 ? 4.204 1.905 14.923 1.00 92.56 74 GLY A O 1
ATOM 525 N N . GLY A 1 75 ? 4.608 3.961 14.069 1.00 96.00 75 GLY A N 1
ATOM 526 C CA . GLY A 1 75 ? 3.219 4.349 13.866 1.00 96.00 75 GLY A CA 1
ATOM 527 C C . GLY A 1 75 ? 2.527 3.450 12.851 1.00 96.00 75 GLY A C 1
ATOM 528 O O . GLY A 1 75 ? 3.095 3.120 11.804 1.00 96.00 75 GLY A O 1
ATOM 529 N N . VAL A 1 76 ? 1.292 3.051 13.157 1.00 98.12 76 VAL A N 1
ATOM 530 C CA . VAL A 1 76 ? 0.468 2.226 12.268 1.00 98.12 76 VAL A CA 1
ATOM 531 C C . VAL A 1 76 ? -0.949 2.782 12.185 1.00 98.12 76 VAL A C 1
ATOM 533 O O . VAL A 1 76 ? -1.637 2.894 13.198 1.00 98.12 76 VAL A O 1
ATOM 536 N N . GLY A 1 77 ? -1.422 3.087 10.978 1.00 98.25 77 GLY A N 1
ATOM 537 C CA . GLY A 1 77 ? -2.809 3.509 10.774 1.00 98.25 77 GLY A CA 1
ATOM 538 C C . GLY A 1 77 ? -3.763 2.347 11.043 1.00 98.25 77 GLY A C 1
ATOM 539 O O . GLY A 1 77 ? -4.571 2.390 11.970 1.00 98.25 77 GLY A O 1
ATOM 540 N N . ILE A 1 78 ? -3.619 1.272 10.267 1.00 98.69 78 ILE A N 1
ATOM 541 C CA . ILE A 1 78 ? -4.386 0.030 10.424 1.00 98.69 78 ILE A CA 1
ATOM 542 C C . ILE A 1 78 ? -3.427 -1.153 10.545 1.00 98.69 78 ILE A C 1
ATOM 544 O O . ILE A 1 78 ? -2.659 -1.419 9.624 1.00 98.69 78 ILE A O 1
ATOM 548 N N . ASP A 1 79 ? -3.495 -1.887 11.653 1.00 98.56 79 ASP A N 1
ATOM 549 C CA . ASP A 1 79 ? -2.771 -3.145 11.845 1.00 98.56 79 ASP A CA 1
ATOM 550 C C . ASP A 1 79 ? -3.749 -4.320 11.767 1.00 98.56 79 ASP A C 1
ATOM 552 O O . ASP A 1 79 ? -4.652 -4.466 12.591 1.00 98.56 79 ASP A O 1
ATOM 556 N N . VAL A 1 80 ? -3.593 -5.164 10.757 1.00 98.62 80 VAL A N 1
ATOM 557 C CA . VAL A 1 80 ? -4.430 -6.345 10.549 1.00 98.62 80 VAL A CA 1
ATOM 558 C C . VAL A 1 80 ? -3.695 -7.560 11.092 1.00 98.62 80 VAL A C 1
ATOM 560 O O . VAL A 1 80 ? -2.618 -7.918 10.615 1.00 98.62 80 VAL A O 1
ATOM 563 N N . LEU A 1 81 ? -4.289 -8.210 12.090 1.00 97.81 81 LEU A N 1
ATOM 564 C CA . LEU A 1 81 ? -3.702 -9.331 12.813 1.00 97.81 81 LEU A CA 1
ATOM 565 C C . LEU A 1 81 ? -4.494 -10.605 12.514 1.00 97.81 81 LEU A C 1
ATOM 567 O O . LEU A 1 81 ? -5.483 -10.918 13.173 1.00 97.81 81 LEU A O 1
ATOM 571 N N . THR A 1 82 ? -4.031 -11.373 11.529 1.00 96.88 82 THR A N 1
ATOM 572 C CA . THR A 1 82 ? -4.716 -12.597 11.067 1.00 96.88 82 THR A CA 1
ATOM 573 C C . THR A 1 82 ? -4.645 -13.766 12.058 1.00 96.88 82 THR A C 1
ATOM 575 O O . THR A 1 82 ? -5.430 -14.711 11.964 1.00 96.88 82 THR A O 1
ATOM 578 N N . GLY A 1 83 ? -3.699 -13.736 13.005 1.00 94.62 83 GLY A N 1
ATOM 579 C CA . GLY A 1 83 ? -3.388 -14.883 13.866 1.00 94.62 83 GLY A CA 1
ATOM 580 C C . GLY A 1 83 ? -2.956 -16.114 13.056 1.00 94.62 83 GLY A C 1
ATOM 581 O O . GLY A 1 83 ? -2.557 -15.987 11.906 1.00 94.62 83 GLY A O 1
ATOM 582 N N . ASP A 1 84 ? -3.032 -17.313 13.638 1.00 95.50 84 ASP A N 1
ATOM 583 C CA . ASP A 1 84 ? -2.695 -18.564 12.924 1.00 95.50 84 ASP A CA 1
ATOM 584 C C . ASP A 1 84 ? -3.877 -19.131 12.124 1.00 95.50 84 ASP A C 1
ATOM 586 O O . ASP A 1 84 ? -3.696 -19.897 11.182 1.00 95.50 84 ASP A O 1
ATOM 590 N N . SER A 1 85 ? -5.106 -18.794 12.527 1.00 95.19 85 SER A N 1
ATOM 591 C CA . SER A 1 85 ? -6.335 -19.334 11.924 1.00 95.19 85 SER A CA 1
ATOM 592 C C . SER A 1 85 ? -6.829 -18.530 10.721 1.00 95.19 85 SER A C 1
ATOM 594 O O . SER A 1 85 ? -7.725 -18.995 10.021 1.00 95.19 85 SER A O 1
ATOM 596 N N . GLY A 1 86 ? -6.251 -17.350 10.478 1.00 97.44 86 GLY A N 1
ATOM 597 C CA . GLY A 1 86 ? -6.782 -16.388 9.523 1.00 97.44 86 GLY A CA 1
ATOM 598 C C . GLY A 1 86 ? -8.014 -15.653 10.057 1.00 97.44 86 GLY A C 1
ATOM 599 O O . GLY A 1 86 ? -8.572 -16.000 11.101 1.00 97.44 86 GLY A O 1
ATOM 600 N N . ILE A 1 87 ? -8.442 -14.636 9.314 1.00 97.69 87 ILE A N 1
ATOM 601 C CA . ILE A 1 87 ? -9.678 -13.881 9.564 1.00 97.69 87 ILE A CA 1
ATOM 602 C C . ILE A 1 87 ? -10.404 -13.633 8.242 1.00 97.69 87 ILE A C 1
ATOM 604 O O . ILE A 1 87 ? -9.765 -13.530 7.196 1.00 97.69 87 ILE A O 1
ATOM 608 N N . THR A 1 88 ? -11.732 -13.518 8.286 1.00 98.06 88 THR A N 1
ATOM 609 C CA . THR A 1 88 ? -12.548 -13.118 7.131 1.00 98.06 88 THR A CA 1
ATOM 610 C C . THR A 1 88 ? -13.095 -11.718 7.361 1.00 98.06 88 THR A C 1
ATOM 612 O O . THR A 1 88 ? -13.919 -11.517 8.247 1.00 98.06 88 THR A O 1
ATOM 615 N N . SER A 1 89 ? -12.615 -10.743 6.605 1.00 96.88 89 SER A N 1
ATOM 616 C CA . SER A 1 89 ? -12.906 -9.323 6.810 1.00 96.88 89 SER A CA 1
ATOM 617 C C . SER A 1 89 ? -12.755 -8.572 5.485 1.00 96.88 89 SER A C 1
ATOM 619 O O . SER A 1 89 ? -12.238 -9.114 4.515 1.00 96.88 89 SER A O 1
ATOM 621 N N . GLY A 1 90 ? -13.228 -7.333 5.430 1.00 96.81 90 GLY A N 1
ATOM 622 C CA . GLY A 1 90 ? -12.963 -6.407 4.335 1.00 96.81 90 GLY A CA 1
ATOM 623 C C . GLY A 1 90 ? -12.437 -5.093 4.894 1.00 96.81 90 GLY A C 1
ATOM 624 O O . GLY A 1 90 ? -12.771 -4.717 6.022 1.00 96.81 90 GLY A O 1
ATOM 625 N N . ILE A 1 91 ? -11.616 -4.401 4.109 1.00 98.50 91 ILE A N 1
ATOM 626 C CA . ILE A 1 91 ? -11.177 -3.040 4.424 1.00 98.50 91 ILE A CA 1
ATOM 627 C C . ILE A 1 91 ? -11.590 -2.137 3.273 1.00 98.50 91 ILE A C 1
ATOM 629 O O . ILE A 1 91 ? -11.117 -2.297 2.148 1.00 98.50 91 ILE A O 1
ATOM 633 N N . GLU A 1 92 ? -12.452 -1.173 3.572 1.00 98.44 92 GLU A N 1
ATOM 634 C CA . GLU A 1 92 ? -12.945 -0.192 2.613 1.00 98.44 92 GLU A CA 1
ATOM 635 C C . GLU A 1 92 ? -12.529 1.212 3.042 1.00 98.44 92 GLU A C 1
ATOM 637 O O . GLU A 1 92 ? -12.921 1.707 4.098 1.00 98.44 92 GLU A O 1
ATOM 642 N N . LEU A 1 93 ? -11.736 1.879 2.210 1.00 98.06 93 LEU A N 1
ATOM 643 C CA . LEU A 1 93 ? -11.218 3.211 2.474 1.00 98.06 93 LEU A CA 1
ATOM 644 C C . LEU A 1 93 ? -11.797 4.220 1.475 1.00 98.06 93 LEU A C 1
ATOM 646 O O . LEU A 1 93 ? -11.517 4.179 0.280 1.00 98.06 93 LEU A O 1
ATOM 650 N N . SER A 1 94 ? -12.556 5.180 1.992 1.00 97.94 94 SER A N 1
ATOM 651 C CA . SER A 1 94 ? -13.025 6.380 1.280 1.00 97.94 94 SER A CA 1
ATOM 652 C C . SER A 1 94 ? -12.472 7.677 1.880 1.00 97.94 94 SER A C 1
ATOM 654 O O . SER A 1 94 ? -12.519 8.711 1.221 1.00 97.94 94 SER A O 1
ATOM 656 N N . GLY A 1 95 ? -11.969 7.616 3.116 1.00 97.38 95 GLY A N 1
ATOM 657 C CA . GLY A 1 95 ? -11.383 8.721 3.869 1.00 97.38 95 GLY A CA 1
ATOM 658 C C . GLY A 1 95 ? -9.853 8.738 3.836 1.00 97.38 95 GLY A C 1
ATOM 659 O O . GLY A 1 95 ? -9.235 8.341 2.846 1.00 97.38 95 GLY A O 1
ATOM 660 N N . ASN A 1 96 ? -9.246 9.204 4.929 1.00 97.94 96 ASN A N 1
ATOM 661 C CA . ASN A 1 96 ? -7.808 9.461 5.014 1.00 97.94 96 ASN A CA 1
ATOM 662 C C . ASN A 1 96 ? -7.135 8.613 6.098 1.00 97.94 96 ASN A C 1
ATOM 664 O O . ASN A 1 96 ? -7.655 8.499 7.206 1.00 97.94 96 ASN A O 1
ATOM 668 N N . ILE A 1 97 ? -5.950 8.090 5.790 1.00 98.38 97 ILE A N 1
ATOM 669 C CA . ILE A 1 97 ? -4.998 7.523 6.745 1.00 98.38 97 ILE A CA 1
ATOM 670 C C . ILE A 1 97 ? -3.736 8.386 6.701 1.00 98.38 97 ILE A C 1
ATOM 672 O O . ILE A 1 97 ? -3.145 8.543 5.631 1.00 98.38 97 ILE A O 1
ATOM 676 N N . VAL A 1 98 ? -3.324 8.947 7.836 1.00 96.56 98 VAL A N 1
ATOM 677 C CA . VAL A 1 98 ? -2.195 9.884 7.914 1.00 96.56 98 VAL A CA 1
ATOM 678 C C . VAL A 1 98 ? -1.219 9.458 9.006 1.00 96.56 98 VAL A C 1
ATOM 680 O O . VAL A 1 98 ? -1.581 9.302 10.167 1.00 96.56 98 VAL A O 1
ATOM 683 N N . LEU A 1 99 ? 0.030 9.232 8.615 1.00 94.94 99 LEU A N 1
ATOM 684 C CA . LEU A 1 99 ? 1.141 8.921 9.507 1.00 94.94 99 LEU A CA 1
ATOM 685 C C . LEU A 1 99 ? 2.174 10.023 9.318 1.00 94.94 99 LEU A C 1
ATOM 687 O O . LEU A 1 99 ? 3.088 9.886 8.502 1.00 94.94 99 LEU A O 1
ATOM 691 N N . ASP A 1 100 ? 1.967 11.149 9.993 1.00 83.88 100 ASP A N 1
ATOM 692 C CA . ASP A 1 100 ? 2.747 12.372 9.796 1.00 83.88 100 ASP A CA 1
ATOM 693 C C . ASP A 1 100 ? 3.968 12.485 10.713 1.00 83.88 100 ASP A C 1
ATOM 695 O O . ASP A 1 100 ? 4.701 13.457 10.594 1.00 83.88 100 ASP A O 1
ATOM 699 N N . GLY A 1 101 ? 4.189 11.529 11.622 1.00 73.06 101 GLY A N 1
ATOM 700 C CA . GLY A 1 101 ? 5.365 11.458 12.494 1.00 73.06 101 GLY A CA 1
ATOM 701 C C . GLY A 1 101 ? 5.690 12.728 13.290 1.00 73.06 101 GLY A C 1
ATOM 702 O O . GLY A 1 101 ? 6.864 12.922 13.623 1.00 73.06 101 GLY A O 1
ATOM 703 N N . ASP A 1 102 ? 4.695 13.595 13.528 1.00 68.38 102 ASP A N 1
ATOM 704 C CA . ASP A 1 102 ? 4.856 14.950 14.073 1.00 68.38 102 ASP A CA 1
ATOM 705 C C . ASP A 1 102 ? 5.912 15.779 13.310 1.00 68.38 102 ASP A C 1
ATOM 707 O O . ASP A 1 102 ? 6.768 16.452 13.893 1.00 68.38 102 ASP A O 1
ATOM 711 N N . PHE A 1 103 ? 5.902 15.714 11.970 1.00 65.69 103 PHE A N 1
ATOM 712 C CA . PHE A 1 103 ? 6.790 16.525 11.134 1.00 65.69 103 PHE A CA 1
ATOM 713 C C . PHE A 1 103 ? 6.444 18.014 11.255 1.00 65.69 103 PHE A C 1
ATOM 715 O O . PHE A 1 103 ? 5.661 18.579 10.489 1.00 65.69 103 PHE A O 1
ATOM 722 N N . GLN A 1 104 ? 7.091 18.688 12.203 1.00 57.16 104 GLN A N 1
ATOM 723 C CA . GLN A 1 104 ? 7.086 20.140 12.285 1.00 57.16 104 GLN A CA 1
ATOM 724 C C . GLN A 1 104 ? 7.961 20.730 11.167 1.00 57.16 104 GLN A C 1
ATOM 726 O O . GLN A 1 104 ? 9.032 20.223 10.834 1.00 57.16 104 GLN A O 1
ATOM 731 N N . ASN A 1 105 ? 7.463 21.812 10.560 1.00 48.09 105 ASN A N 1
ATOM 732 C CA . ASN A 1 105 ? 8.037 22.483 9.391 1.00 48.09 105 ASN A CA 1
ATOM 733 C C . ASN A 1 105 ? 9.579 22.535 9.399 1.00 48.09 105 ASN A C 1
ATOM 735 O O . ASN A 1 105 ? 10.156 23.289 10.184 1.00 48.09 105 ASN A O 1
ATOM 739 N N . ASN A 1 106 ? 10.200 21.852 8.427 1.00 50.66 106 ASN A N 1
ATOM 740 C CA . ASN A 1 106 ? 11.633 21.889 8.094 1.00 50.66 106 ASN A CA 1
ATOM 741 C C . ASN A 1 106 ? 12.570 20.961 8.893 1.00 50.66 106 ASN A C 1
ATOM 743 O O . ASN A 1 106 ? 13.789 21.117 8.787 1.00 50.66 106 ASN A O 1
ATOM 747 N N . ASP A 1 107 ? 12.047 19.982 9.631 1.00 55.97 107 ASP A N 1
ATOM 748 C CA . ASP A 1 107 ? 12.880 18.858 10.068 1.00 55.97 107 ASP A CA 1
ATOM 749 C C . ASP A 1 107 ? 13.206 17.949 8.871 1.00 55.97 107 ASP A C 1
ATOM 751 O O . ASP A 1 107 ? 12.360 17.700 8.007 1.00 55.97 107 ASP A O 1
ATOM 755 N N . GLU A 1 108 ? 14.448 17.455 8.798 1.00 63.66 108 GLU A N 1
ATOM 756 C CA . GLU A 1 108 ? 14.764 16.334 7.907 1.00 63.66 108 GLU A CA 1
ATOM 757 C C . GLU A 1 108 ? 13.783 15.193 8.209 1.00 63.66 108 GLU A C 1
ATOM 759 O O . GLU A 1 108 ? 13.457 14.947 9.378 1.00 63.66 108 GLU A O 1
ATOM 764 N N . VAL A 1 109 ? 13.305 14.490 7.174 1.00 64.88 109 VAL A N 1
ATOM 765 C CA . VAL A 1 109 ? 12.495 13.288 7.395 1.00 64.88 109 VAL A CA 1
ATOM 766 C C . VAL A 1 109 ? 13.370 12.269 8.110 1.00 64.88 109 VAL A C 1
ATOM 768 O O . VAL A 1 109 ? 14.245 11.640 7.527 1.00 64.88 109 VAL A O 1
ATOM 771 N N . VAL A 1 110 ? 13.150 12.168 9.414 1.00 71.88 110 VAL A N 1
ATOM 772 C CA . VAL A 1 110 ? 13.854 11.297 10.342 1.00 71.88 110 VAL A CA 1
ATOM 773 C C . VAL A 1 110 ? 12.772 10.597 11.151 1.00 71.88 110 VAL A C 1
ATOM 775 O O . VAL A 1 110 ? 11.849 11.240 11.638 1.00 71.88 110 VAL A O 1
ATOM 778 N N . GLY A 1 111 ? 12.868 9.282 11.287 1.00 83.00 111 GLY A N 1
ATOM 779 C CA . GLY A 1 111 ? 11.807 8.457 11.860 1.00 83.00 111 GLY A CA 1
ATOM 780 C C . GLY A 1 111 ? 11.499 7.268 10.959 1.00 83.00 111 GLY A C 1
ATOM 781 O O . GLY A 1 111 ? 12.159 7.078 9.938 1.00 83.00 111 GLY A O 1
ATOM 782 N N . GLY A 1 112 ? 10.499 6.483 11.336 1.00 87.69 112 GLY A N 1
ATOM 783 C CA . GLY A 1 112 ? 10.141 5.233 10.676 1.00 87.69 112 GLY A CA 1
ATOM 784 C C . GLY A 1 112 ? 10.953 4.005 11.134 1.00 87.69 112 GLY A C 1
ATOM 785 O O . GLY A 1 112 ? 11.895 4.129 11.926 1.00 87.69 112 GLY A O 1
ATOM 786 N N . PRO A 1 113 ? 10.561 2.799 10.681 1.00 94.06 113 PRO A N 1
ATOM 787 C CA . PRO A 1 113 ? 9.494 2.560 9.708 1.00 94.06 113 PRO A CA 1
ATOM 788 C C . PRO A 1 113 ? 8.092 2.770 10.301 1.00 94.06 113 PRO A C 1
ATOM 790 O O . PRO A 1 113 ? 7.798 2.309 11.405 1.00 94.06 113 PRO A O 1
ATOM 793 N N . ASN A 1 114 ? 7.233 3.453 9.546 1.00 96.25 114 ASN A N 1
ATOM 794 C CA . ASN A 1 114 ? 5.806 3.631 9.814 1.00 96.25 114 ASN A CA 1
ATOM 795 C C . ASN A 1 114 ? 4.979 2.905 8.745 1.00 96.25 114 ASN A C 1
ATOM 797 O O . ASN A 1 114 ? 5.470 2.623 7.648 1.00 96.25 114 ASN A O 1
ATOM 801 N N . PHE A 1 115 ? 3.718 2.608 9.056 1.00 98.19 115 PHE A N 1
ATOM 802 C CA . PHE A 1 115 ? 2.849 1.828 8.179 1.00 98.19 115 PHE A CA 1
ATOM 803 C C . PHE A 1 115 ? 1.468 2.465 8.038 1.00 98.19 115 PHE A C 1
ATOM 805 O O . PHE A 1 115 ? 0.776 2.690 9.028 1.00 98.19 115 PHE A O 1
ATOM 812 N N . GLY A 1 116 ? 1.029 2.712 6.804 1.00 98.31 116 GLY A N 1
ATOM 813 C CA . GLY A 1 116 ? -0.344 3.148 6.538 1.00 98.31 116 GLY A CA 1
ATOM 814 C C . GLY A 1 116 ? -1.325 2.049 6.930 1.00 98.31 116 GLY A C 1
ATOM 815 O O . GLY A 1 116 ? -2.106 2.175 7.874 1.00 98.31 116 GLY A O 1
ATOM 816 N N . ILE A 1 117 ? -1.203 0.925 6.232 1.00 98.62 117 ILE A N 1
ATOM 817 C CA . ILE A 1 117 ? -1.876 -0.330 6.542 1.00 98.62 117 ILE A CA 1
ATOM 818 C C . ILE A 1 117 ? -0.817 -1.427 6.567 1.00 98.62 117 ILE A C 1
ATOM 820 O O . ILE A 1 117 ? -0.064 -1.592 5.607 1.00 98.62 117 ILE A O 1
ATOM 824 N N . ARG A 1 118 ? -0.773 -2.198 7.649 1.00 98.56 118 ARG A N 1
ATOM 825 C CA . ARG A 1 118 ? 0.094 -3.366 7.790 1.00 98.56 118 ARG A CA 1
ATOM 826 C C . ARG A 1 118 ? -0.757 -4.603 8.001 1.00 98.56 118 ARG A C 1
ATOM 828 O O . ARG A 1 118 ? -1.612 -4.626 8.877 1.00 98.56 118 ARG A O 1
ATOM 835 N N . LEU A 1 119 ? -0.498 -5.641 7.221 1.00 98.31 119 LEU A N 1
ATOM 836 C CA . LEU A 1 119 ? -1.123 -6.946 7.361 1.00 98.31 119 LEU A CA 1
ATOM 837 C C . LEU A 1 119 ? -0.084 -7.966 7.832 1.00 98.31 119 LEU A C 1
ATOM 839 O O . LEU A 1 119 ? 0.905 -8.212 7.142 1.00 98.31 119 LEU A O 1
ATOM 843 N N . GLY A 1 120 ? -0.328 -8.564 8.998 1.00 96.25 120 GLY A N 1
ATOM 844 C CA . GLY A 1 120 ? 0.567 -9.523 9.637 1.00 96.25 120 GLY A C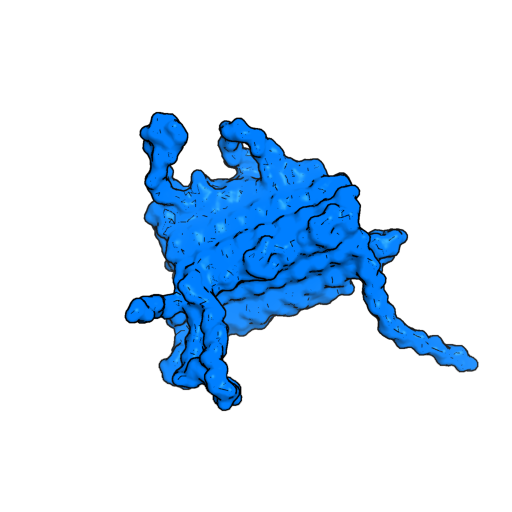A 1
ATOM 845 C C . GLY A 1 120 ? -0.134 -10.756 10.221 1.00 96.25 120 GLY A C 1
ATOM 846 O O . GLY A 1 120 ? -1.362 -10.849 10.313 1.00 96.25 120 GLY A O 1
ATOM 847 N N . GLY A 1 121 ? 0.685 -11.732 10.624 1.00 94.44 121 GLY A N 1
ATOM 848 C CA . GLY A 1 121 ? 0.263 -13.049 11.122 1.00 94.44 121 GLY A CA 1
ATOM 849 C C . GLY A 1 121 ? 0.536 -14.199 10.141 1.00 94.44 121 GLY A C 1
ATOM 850 O O . GLY A 1 121 ? 0.923 -13.983 8.993 1.00 94.44 121 GLY A O 1
ATOM 851 N N . ALA A 1 122 ? 0.406 -15.438 10.616 1.00 94.88 122 ALA A N 1
ATOM 852 C CA . ALA A 1 122 ? 0.692 -16.636 9.817 1.00 94.88 122 ALA A CA 1
ATOM 853 C C . ALA A 1 122 ? -0.519 -17.122 9.001 1.00 94.88 122 ALA A C 1
ATOM 855 O O . ALA A 1 122 ? -0.355 -17.877 8.043 1.00 94.88 122 ALA A O 1
ATOM 856 N N . GLY A 1 123 ? -1.722 -16.715 9.397 1.00 97.31 123 GLY A N 1
ATOM 857 C CA . GLY A 1 123 ? -2.980 -17.046 8.750 1.00 97.31 123 GLY A CA 1
ATOM 858 C C . GLY A 1 123 ? -3.281 -16.168 7.538 1.00 97.31 123 GLY A C 1
ATOM 859 O O . GLY A 1 123 ? -2.593 -15.192 7.240 1.00 97.31 123 GLY A O 1
ATOM 860 N N . THR A 1 124 ? -4.346 -16.531 6.831 1.00 98.31 124 THR A N 1
ATOM 861 C CA . THR A 1 124 ? -4.821 -15.817 5.642 1.00 98.31 124 THR A CA 1
ATOM 862 C C . THR A 1 124 ? -5.841 -14.746 6.025 1.00 98.31 124 THR A C 1
ATOM 864 O O . THR A 1 124 ? -6.772 -15.012 6.787 1.00 98.31 124 THR A O 1
ATOM 867 N N . PHE A 1 125 ? -5.701 -13.546 5.467 1.00 98.75 125 PHE A N 1
ATOM 868 C CA . PHE A 1 125 ? -6.773 -12.555 5.422 1.00 98.75 125 PHE A CA 1
ATOM 869 C C . PHE A 1 125 ? -7.692 -12.887 4.248 1.00 98.75 125 PHE A C 1
ATOM 871 O O . PHE A 1 125 ? -7.250 -12.872 3.105 1.00 98.75 125 PHE A O 1
ATOM 878 N N . THR A 1 126 ? -8.944 -13.242 4.518 1.00 98.75 126 THR A N 1
ATOM 879 C CA . THR A 1 126 ? -9.932 -13.573 3.482 1.00 98.75 126 THR A CA 1
ATOM 880 C C . THR A 1 126 ? -10.866 -12.391 3.269 1.00 98.75 126 THR A C 1
ATOM 882 O O . THR A 1 126 ? -11.628 -12.050 4.173 1.00 98.75 126 THR A O 1
ATOM 885 N N . GLY A 1 127 ? -10.827 -11.817 2.073 1.00 98.38 127 GLY A N 1
ATOM 886 C CA . GLY A 1 127 ? -11.599 -10.656 1.654 1.00 98.38 127 GLY A CA 1
ATOM 887 C C . GLY A 1 127 ? -10.732 -9.589 0.992 1.00 98.38 127 GLY A C 1
ATOM 888 O O . GLY A 1 127 ? -9.517 -9.741 0.848 1.00 98.38 127 GLY A O 1
ATOM 889 N N . ASP A 1 128 ? -11.383 -8.516 0.554 1.00 98.25 128 ASP A N 1
ATOM 890 C CA . ASP A 1 128 ? -10.762 -7.488 -0.277 1.00 98.25 128 ASP A CA 1
ATOM 891 C C . ASP A 1 128 ? -10.253 -6.303 0.559 1.00 98.25 128 ASP A C 1
ATOM 893 O O . ASP A 1 128 ? -10.815 -5.950 1.601 1.00 98.25 128 ASP A O 1
ATOM 897 N N . ILE A 1 129 ? -9.205 -5.646 0.054 1.00 98.50 129 ILE A N 1
ATOM 898 C CA . ILE A 1 129 ? -8.732 -4.345 0.544 1.00 98.50 129 ILE A CA 1
ATOM 899 C C . ILE A 1 129 ? -8.922 -3.340 -0.588 1.00 98.50 129 ILE A C 1
ATOM 901 O O . ILE A 1 129 ? -8.271 -3.435 -1.632 1.00 98.50 129 ILE A O 1
ATOM 905 N N . THR A 1 130 ? -9.822 -2.381 -0.386 1.00 98.06 130 THR A N 1
ATOM 906 C CA . THR A 1 130 ? -10.232 -1.424 -1.416 1.00 98.06 130 THR A CA 1
ATOM 907 C C . THR A 1 130 ? -10.094 0.013 -0.929 1.00 98.06 130 THR A C 1
ATOM 909 O O . THR A 1 130 ? -10.571 0.377 0.140 1.00 98.06 130 THR A O 1
ATOM 912 N N . SER A 1 131 ? -9.475 0.851 -1.754 1.00 96.44 131 SER A N 1
ATOM 913 C CA . SER A 1 131 ? -9.365 2.299 -1.600 1.00 96.44 131 SER A CA 1
ATOM 914 C C . SER A 1 131 ? -10.085 2.975 -2.767 1.00 96.44 131 SER A C 1
ATOM 916 O O . SER A 1 131 ? -9.781 2.727 -3.932 1.00 96.44 131 SER A O 1
ATOM 918 N N . ASN A 1 132 ? -11.053 3.835 -2.464 1.00 94.56 132 ASN A N 1
ATOM 919 C CA . ASN A 1 132 ? -11.842 4.570 -3.449 1.00 94.56 132 ASN A CA 1
ATOM 920 C C . ASN A 1 132 ? -11.089 5.807 -3.957 1.00 94.56 132 ASN A C 1
ATOM 922 O O . ASN A 1 132 ? -10.192 6.315 -3.287 1.00 94.56 132 ASN A O 1
ATOM 926 N N . SER A 1 133 ? -11.481 6.357 -5.109 1.00 90.69 133 SER A N 1
ATOM 927 C CA . SER A 1 133 ? -10.741 7.441 -5.783 1.00 90.69 133 SER A CA 1
ATOM 928 C C . SER A 1 133 ? -10.584 8.746 -4.994 1.00 90.69 133 SER A C 1
ATOM 930 O O . SER A 1 133 ? -9.730 9.562 -5.327 1.00 90.69 133 SER A O 1
ATOM 932 N N . GLY A 1 134 ? -11.406 8.957 -3.963 1.00 89.88 134 GLY A N 1
ATOM 933 C CA . GLY A 1 134 ? -11.317 10.108 -3.059 1.00 89.88 134 GLY A CA 1
ATOM 934 C C . GLY A 1 134 ? -10.463 9.879 -1.810 1.00 89.88 134 GLY A C 1
ATOM 935 O O . GLY A 1 134 ? -10.256 10.823 -1.056 1.00 89.88 134 GLY A O 1
ATOM 936 N N . SER A 1 135 ? -9.988 8.653 -1.585 1.00 97.06 135 SER A N 1
ATOM 937 C CA . SER A 1 135 ? -9.241 8.307 -0.378 1.00 97.06 135 SER A CA 1
ATOM 938 C C . SER A 1 135 ? -7.754 8.625 -0.468 1.00 97.06 135 SER A C 1
ATOM 940 O O . SER A 1 135 ? -7.178 8.726 -1.558 1.00 97.06 135 SER A O 1
ATOM 942 N N . GLN A 1 136 ? -7.121 8.733 0.698 1.00 97.81 136 GLN A N 1
ATOM 943 C CA . GLN A 1 136 ? -5.695 8.989 0.808 1.00 97.81 136 GLN A CA 1
ATOM 944 C C . GLN A 1 136 ? -5.050 8.154 1.917 1.00 97.81 136 GLN A C 1
ATOM 946 O O . GLN A 1 136 ? -5.589 8.026 3.010 1.00 97.81 136 GLN A O 1
ATOM 951 N N . ILE A 1 137 ? -3.861 7.632 1.640 1.00 98.44 137 ILE A N 1
ATOM 952 C CA . ILE A 1 137 ? -2.934 7.082 2.625 1.00 98.44 137 ILE A CA 1
ATOM 953 C C . ILE A 1 137 ? -1.636 7.874 2.478 1.00 98.44 137 ILE A C 1
ATOM 955 O O . ILE A 1 137 ? -1.002 7.814 1.424 1.00 98.44 137 ILE A O 1
ATOM 959 N N . VAL A 1 138 ? -1.254 8.631 3.505 1.00 96.62 138 VAL A N 1
ATOM 960 C CA . VAL A 1 138 ? 0.016 9.365 3.554 1.00 96.62 138 VAL A CA 1
ATOM 961 C C . VAL A 1 138 ? 0.856 8.824 4.690 1.00 96.62 138 VAL A C 1
ATOM 963 O O . VAL A 1 138 ? 0.412 8.818 5.834 1.00 96.62 138 VAL A O 1
ATOM 966 N N . VAL A 1 139 ? 2.076 8.398 4.381 1.00 95.94 139 VAL A N 1
ATOM 967 C CA . VAL A 1 139 ? 3.008 7.868 5.373 1.00 95.94 139 VAL A CA 1
ATOM 968 C C . VAL A 1 139 ? 4.346 8.561 5.250 1.00 95.94 139 VAL A C 1
ATOM 970 O O . VAL A 1 139 ? 4.960 8.559 4.185 1.00 95.94 139 VAL A O 1
ATOM 973 N N . PHE A 1 140 ? 4.815 9.131 6.347 1.00 93.50 140 PHE A N 1
ATOM 974 C CA . PHE A 1 140 ? 6.136 9.721 6.428 1.00 93.50 140 PHE A CA 1
ATOM 975 C C . PHE A 1 140 ? 7.081 8.855 7.277 1.00 93.50 140 PHE A C 1
ATOM 977 O O . PHE A 1 140 ? 6.659 8.220 8.245 1.00 93.50 140 PHE A O 1
ATOM 984 N N . GLY A 1 141 ? 8.370 8.865 6.928 1.00 92.06 141 GLY A N 1
ATOM 985 C CA . GLY A 1 141 ? 9.451 8.185 7.649 1.00 92.06 141 GLY A CA 1
ATOM 986 C C . GLY A 1 141 ? 10.313 7.293 6.749 1.00 92.06 141 GLY A C 1
ATOM 987 O O . GLY A 1 141 ? 9.834 6.739 5.757 1.00 92.06 141 GLY A O 1
ATOM 988 N N . THR A 1 142 ? 11.580 7.110 7.113 1.00 92.50 142 THR A N 1
ATOM 989 C CA . THR A 1 142 ? 12.520 6.205 6.429 1.00 92.50 142 THR A CA 1
ATOM 990 C C . THR A 1 142 ? 12.053 4.753 6.536 1.00 92.50 142 THR A C 1
ATOM 992 O O . THR A 1 142 ? 11.485 4.360 7.555 1.00 92.50 142 THR A O 1
ATOM 995 N N . ASP A 1 143 ? 12.255 3.969 5.472 1.00 94.88 143 ASP A N 1
ATOM 996 C CA . ASP A 1 143 ? 11.847 2.557 5.365 1.00 94.88 143 ASP A CA 1
ATOM 997 C C . ASP A 1 143 ? 10.338 2.309 5.602 1.00 94.88 143 ASP A C 1
ATOM 999 O O . ASP A 1 143 ? 9.908 1.183 5.862 1.00 94.88 143 ASP A O 1
ATOM 1003 N N . SER A 1 144 ? 9.510 3.356 5.526 1.00 96.81 144 SER A N 1
ATOM 1004 C CA . SER A 1 144 ? 8.067 3.260 5.775 1.00 96.81 144 SER A CA 1
ATOM 1005 C C . SER A 1 144 ? 7.317 2.658 4.594 1.00 96.81 144 SER A C 1
ATOM 1007 O O . SER A 1 144 ? 7.750 2.759 3.442 1.00 96.81 144 SER A O 1
ATOM 1009 N N . VAL A 1 145 ? 6.156 2.062 4.871 1.00 98.31 145 VAL A N 1
ATOM 1010 C CA . VAL A 1 145 ? 5.338 1.398 3.853 1.00 98.31 145 VAL A CA 1
ATOM 1011 C C . VAL A 1 145 ? 3.903 1.916 3.877 1.00 98.31 145 VAL A C 1
ATOM 1013 O O . VAL A 1 145 ? 3.268 1.989 4.925 1.00 98.31 145 VAL A O 1
ATOM 1016 N N . GLY A 1 146 ? 3.363 2.264 2.712 1.00 98.19 146 GLY A N 1
ATOM 1017 C CA . GLY A 1 146 ? 1.977 2.704 2.583 1.00 98.19 146 GLY A CA 1
ATOM 1018 C C . GLY A 1 146 ? 0.988 1.570 2.875 1.00 98.19 146 GLY A C 1
ATOM 1019 O O . GLY A 1 146 ? 0.162 1.676 3.780 1.00 98.19 146 GLY A O 1
ATOM 1020 N N . LEU A 1 147 ? 1.107 0.470 2.131 1.00 98.69 147 LEU A N 1
ATOM 1021 C CA . LEU A 1 147 ? 0.355 -0.772 2.323 1.00 98.69 147 LEU A CA 1
ATOM 1022 C C . LEU A 1 147 ? 1.322 -1.964 2.312 1.00 98.69 147 LEU A C 1
ATOM 1024 O O . LEU A 1 147 ? 1.901 -2.273 1.273 1.00 98.69 147 LEU A O 1
ATOM 1028 N N . ASP A 1 148 ? 1.498 -2.626 3.456 1.00 98.69 148 ASP A N 1
ATOM 1029 C CA . ASP A 1 148 ? 2.393 -3.777 3.632 1.00 98.69 148 ASP A CA 1
ATOM 1030 C C . ASP A 1 148 ? 1.592 -5.073 3.817 1.00 98.69 148 ASP A C 1
ATOM 1032 O O . ASP A 1 148 ? 0.974 -5.296 4.858 1.00 98.69 148 ASP A O 1
ATOM 1036 N N . LEU A 1 149 ? 1.594 -5.940 2.804 1.00 98.44 149 LEU A N 1
ATOM 1037 C CA . LEU A 1 149 ? 0.902 -7.231 2.802 1.00 98.44 149 LEU A CA 1
ATOM 1038 C C . LEU A 1 149 ? 1.865 -8.355 3.202 1.00 98.44 149 LEU A C 1
ATOM 1040 O O . LEU A 1 149 ? 2.361 -9.111 2.358 1.00 98.44 149 LEU A O 1
ATOM 1044 N N . GLY A 1 150 ? 2.144 -8.443 4.503 1.00 97.56 150 GLY A N 1
ATOM 1045 C CA . GLY A 1 150 ? 3.015 -9.454 5.108 1.00 97.56 150 GLY A CA 1
ATOM 1046 C C . GLY A 1 150 ? 2.386 -10.847 5.240 1.00 97.56 150 GLY A C 1
ATOM 1047 O O . GLY A 1 150 ? 3.114 -11.838 5.302 1.00 97.56 150 GLY A O 1
ATOM 1048 N N . SER A 1 151 ? 1.055 -10.946 5.230 1.00 98.00 151 SER A N 1
ATOM 1049 C CA . SER A 1 151 ? 0.303 -12.214 5.280 1.00 98.00 151 SER A CA 1
ATOM 1050 C C . SER A 1 151 ? -0.451 -12.484 3.985 1.00 98.00 151 SER A C 1
ATOM 1052 O O . SER A 1 151 ? -0.688 -11.575 3.192 1.00 98.00 151 SER A O 1
ATOM 1054 N N . ALA A 1 152 ? -0.811 -13.751 3.757 1.00 98.44 152 ALA A N 1
ATOM 1055 C CA . ALA A 1 152 ? -1.533 -14.141 2.552 1.00 98.44 152 ALA A CA 1
ATOM 1056 C C . ALA A 1 152 ? -2.918 -13.479 2.512 1.00 98.44 152 ALA A C 1
ATOM 1058 O O . ALA A 1 152 ? -3.624 -13.467 3.522 1.00 98.44 152 ALA A O 1
ATOM 1059 N N . VAL A 1 153 ? -3.311 -12.986 1.340 1.00 98.81 153 VAL A N 1
ATOM 1060 C CA . VAL A 1 153 ? -4.632 -12.416 1.065 1.00 98.81 153 VAL A CA 1
ATOM 1061 C C . VAL A 1 153 ? -5.386 -13.358 0.132 1.00 98.81 153 VAL A C 1
ATOM 1063 O O . VAL A 1 153 ? -4.956 -13.602 -0.996 1.00 98.81 153 VAL A O 1
ATOM 1066 N N . ASP A 1 154 ? -6.512 -13.889 0.601 1.00 98.75 154 ASP A N 1
ATOM 1067 C CA . ASP A 1 154 ? -7.503 -14.546 -0.247 1.00 98.75 154 ASP A CA 1
ATOM 1068 C C . ASP A 1 154 ? -8.587 -13.534 -0.634 1.00 98.75 154 ASP A C 1
ATOM 1070 O O . ASP A 1 154 ? -9.594 -13.377 0.055 1.00 98.75 154 ASP A O 1
ATOM 1074 N N . GLY A 1 155 ? -8.312 -12.783 -1.694 1.00 98.44 155 GLY A N 1
ATOM 1075 C CA . GLY A 1 155 ? -9.071 -11.619 -2.128 1.00 98.44 155 GLY A CA 1
ATOM 1076 C C . GLY A 1 155 ? -8.258 -10.756 -3.088 1.00 98.44 155 GLY A C 1
ATOM 1077 O O . GLY A 1 155 ? -7.155 -11.126 -3.502 1.00 98.44 155 GLY A O 1
ATOM 1078 N N . SER A 1 156 ? -8.816 -9.609 -3.459 1.00 97.88 156 SER A N 1
ATOM 1079 C CA . SER A 1 156 ? -8.201 -8.624 -4.353 1.00 97.88 156 SER A CA 1
ATOM 1080 C C . SER A 1 156 ? -7.772 -7.362 -3.605 1.00 97.88 156 SER A C 1
ATOM 1082 O O . SER A 1 156 ? -8.355 -6.978 -2.590 1.00 97.88 156 SER A O 1
ATOM 1084 N N . ILE A 1 157 ? -6.780 -6.675 -4.166 1.00 98.56 157 ILE A N 1
ATOM 1085 C CA . ILE A 1 157 ? -6.314 -5.365 -3.712 1.00 98.56 157 ILE A CA 1
ATOM 1086 C C . ILE A 1 157 ? -6.672 -4.342 -4.784 1.00 98.56 157 ILE A C 1
ATOM 1088 O O . ILE A 1 157 ? -6.244 -4.482 -5.929 1.00 98.56 157 ILE A O 1
ATOM 1092 N N . ARG A 1 158 ? -7.439 -3.309 -4.427 1.00 97.56 158 ARG A N 1
ATOM 1093 C CA . ARG A 1 158 ? -7.832 -2.230 -5.345 1.00 97.56 158 ARG A CA 1
ATOM 1094 C C . ARG A 1 158 ? -7.486 -0.873 -4.758 1.00 97.56 158 ARG A C 1
ATOM 1096 O O . ARG A 1 158 ? -8.052 -0.464 -3.752 1.00 97.56 158 ARG A O 1
ATOM 1103 N N . LEU A 1 159 ? -6.568 -0.163 -5.398 1.00 97.19 159 LEU A N 1
ATOM 1104 C CA . LEU A 1 159 ? -6.087 1.150 -4.980 1.00 97.19 159 LEU A CA 1
ATOM 1105 C C . LEU A 1 159 ? -6.538 2.205 -5.988 1.00 97.19 159 LEU A C 1
ATOM 1107 O O . LEU A 1 159 ? -5.870 2.440 -6.992 1.00 97.19 159 LEU A O 1
ATOM 1111 N N . GLY A 1 160 ? -7.686 2.826 -5.734 1.00 95.38 160 GLY A N 1
ATOM 1112 C CA . GLY A 1 160 ? -8.218 3.925 -6.540 1.00 95.38 160 GLY A CA 1
ATOM 1113 C C . GLY A 1 160 ? -7.811 5.308 -6.034 1.00 95.38 160 GLY A C 1
ATOM 1114 O O . GLY A 1 160 ? -7.820 6.262 -6.808 1.00 95.38 160 GLY A O 1
ATOM 1115 N N . GLY A 1 161 ? -7.462 5.428 -4.749 1.00 95.56 161 GLY A N 1
ATOM 1116 C CA . GLY A 1 161 ? -7.065 6.680 -4.104 1.00 95.56 161 GLY A CA 1
ATOM 1117 C C . GLY A 1 161 ? -5.595 7.061 -4.296 1.00 95.56 161 GLY A C 1
ATOM 1118 O O . GLY A 1 161 ? -4.903 6.600 -5.205 1.00 95.56 161 GLY A O 1
ATOM 1119 N N . THR A 1 162 ? -5.101 7.933 -3.418 1.00 97.69 162 THR A N 1
ATOM 1120 C CA . THR A 1 162 ? -3.680 8.306 -3.367 1.00 97.69 162 THR A CA 1
ATOM 1121 C C . THR A 1 162 ? -2.957 7.532 -2.271 1.00 97.69 162 THR A C 1
ATOM 1123 O O . THR A 1 162 ? -3.353 7.593 -1.114 1.00 97.69 162 THR A O 1
ATOM 1126 N N . LEU A 1 163 ? -1.854 6.878 -2.619 1.00 98.12 163 LEU A N 1
ATOM 1127 C CA . LEU A 1 163 ? -0.912 6.246 -1.702 1.00 98.12 163 LEU A CA 1
ATOM 1128 C C . LEU A 1 163 ? 0.421 6.994 -1.789 1.00 98.12 163 LEU A C 1
ATOM 1130 O O . LEU A 1 163 ? 1.155 6.852 -2.766 1.00 98.12 163 LEU A O 1
ATOM 1134 N N . ALA A 1 164 ? 0.711 7.833 -0.801 1.00 96.56 164 ALA A N 1
ATOM 1135 C CA . ALA A 1 164 ? 1.902 8.669 -0.762 1.00 96.56 164 ALA A CA 1
ATOM 1136 C C . ALA A 1 164 ? 2.814 8.247 0.391 1.00 96.56 164 ALA A C 1
ATOM 1138 O O . ALA A 1 164 ? 2.414 8.267 1.551 1.00 96.56 164 ALA A O 1
ATOM 1139 N N . VAL A 1 165 ? 4.055 7.906 0.067 1.00 95.25 165 VAL A N 1
ATOM 1140 C CA . VAL A 1 165 ? 5.109 7.614 1.035 1.00 95.25 165 VAL A CA 1
ATOM 1141 C C . VAL A 1 165 ? 6.235 8.633 0.899 1.00 95.25 165 VAL A C 1
ATOM 1143 O O . VAL A 1 165 ? 6.624 9.017 -0.206 1.00 95.25 165 VAL A O 1
ATOM 1146 N N . GLN A 1 166 ? 6.713 9.133 2.033 1.00 92.62 166 GLN A N 1
ATOM 1147 C CA . GLN A 1 166 ? 7.696 10.209 2.108 1.00 92.62 166 GLN A CA 1
ATOM 1148 C C . GLN A 1 166 ? 8.793 9.831 3.096 1.00 92.62 166 GLN A C 1
ATOM 1150 O O . GLN A 1 166 ? 8.662 10.008 4.304 1.00 92.62 166 GLN A O 1
ATOM 1155 N N . GLY A 1 167 ? 9.879 9.295 2.560 1.00 91.81 167 GLY A N 1
ATOM 1156 C CA . GLY A 1 167 ? 11.071 8.916 3.304 1.00 91.81 167 GLY A CA 1
ATOM 1157 C C . GLY A 1 167 ? 11.989 8.070 2.436 1.00 91.81 167 GLY A C 1
ATOM 1158 O O . GLY A 1 167 ? 11.547 7.482 1.444 1.00 91.81 167 GLY A O 1
ATOM 1159 N N . GLU A 1 168 ? 13.272 8.038 2.784 1.00 92.38 168 GLU A N 1
ATOM 1160 C CA . GLU A 1 168 ? 14.260 7.240 2.055 1.00 92.38 168 GLU A CA 1
ATOM 1161 C C . GLU A 1 168 ? 13.871 5.755 2.103 1.00 92.38 168 GLU A C 1
ATOM 1163 O O . GLU A 1 168 ? 13.371 5.277 3.126 1.00 92.38 168 GLU A O 1
ATOM 1168 N N . ASN A 1 169 ? 14.064 5.043 0.988 1.00 94.19 169 ASN A N 1
ATOM 1169 C CA . ASN A 1 169 ? 13.772 3.607 0.838 1.00 94.19 169 ASN A CA 1
ATOM 1170 C C . ASN A 1 169 ? 12.320 3.203 1.161 1.00 94.19 169 ASN A C 1
ATOM 1172 O O . ASN A 1 169 ? 12.027 2.027 1.382 1.00 94.19 169 ASN A O 1
ATOM 1176 N N . SER A 1 170 ? 11.396 4.164 1.181 1.00 96.38 170 SER A N 1
ATOM 1177 C CA . SER A 1 170 ? 9.986 3.895 1.447 1.00 96.38 170 SER A CA 1
ATOM 1178 C C . SER A 1 170 ? 9.309 3.162 0.285 1.00 96.38 170 SER A C 1
ATOM 1180 O O . SER A 1 170 ? 9.730 3.245 -0.875 1.00 96.38 170 SER A O 1
ATOM 1182 N N . ILE A 1 171 ? 8.250 2.412 0.591 1.00 98.25 171 ILE A N 1
ATOM 1183 C CA . ILE A 1 171 ? 7.531 1.589 -0.386 1.00 98.25 171 ILE A CA 1
ATOM 1184 C C . ILE A 1 171 ? 6.055 1.970 -0.384 1.00 98.25 171 ILE A C 1
ATOM 1186 O O . ILE A 1 171 ? 5.414 1.934 0.659 1.00 98.25 171 ILE A O 1
ATOM 1190 N N . GLY A 1 172 ? 5.480 2.288 -1.544 1.00 98.31 172 GLY A N 1
ATOM 1191 C CA . GLY A 1 172 ? 4.044 2.551 -1.653 1.00 98.31 172 GLY A CA 1
ATOM 1192 C C . GLY A 1 172 ? 3.231 1.314 -1.268 1.00 98.31 172 GLY A C 1
ATOM 1193 O O . GLY A 1 172 ? 2.648 1.252 -0.187 1.00 98.31 172 GLY A O 1
ATOM 1194 N N . LEU A 1 173 ? 3.235 0.310 -2.142 1.00 98.69 173 LEU A N 1
ATOM 1195 C CA . LEU A 1 173 ? 2.610 -0.995 -1.926 1.00 98.69 173 LEU A CA 1
ATOM 1196 C C . LEU A 1 173 ? 3.681 -2.087 -1.867 1.00 98.69 173 LEU A C 1
ATOM 1198 O O . LEU A 1 173 ? 4.422 -2.264 -2.831 1.00 98.69 173 LEU A O 1
ATOM 1202 N N . ALA A 1 174 ? 3.715 -2.865 -0.789 1.00 98.62 174 ALA A N 1
ATOM 1203 C CA . ALA A 1 174 ? 4.534 -4.063 -0.664 1.00 98.62 174 ALA A CA 1
ATOM 1204 C C . ALA A 1 174 ? 3.650 -5.313 -0.574 1.00 98.62 174 ALA A C 1
ATOM 1206 O O . ALA A 1 174 ? 3.006 -5.570 0.437 1.00 98.62 174 ALA A O 1
ATOM 1207 N N . VAL A 1 175 ? 3.642 -6.126 -1.625 1.00 98.56 175 VAL A N 1
ATOM 1208 C CA . VAL A 1 175 ? 3.032 -7.457 -1.633 1.00 98.56 175 VAL A CA 1
ATOM 1209 C C . VAL A 1 175 ? 4.111 -8.461 -1.255 1.00 98.56 175 VAL A C 1
ATOM 1211 O O . VAL A 1 175 ? 4.896 -8.849 -2.115 1.00 98.56 175 VAL A O 1
ATOM 1214 N N . ARG A 1 176 ? 4.198 -8.865 0.017 1.00 97.69 176 ARG A N 1
ATOM 1215 C CA . ARG A 1 176 ? 5.261 -9.771 0.505 1.00 97.69 176 ARG A CA 1
ATOM 1216 C C . ARG A 1 176 ? 4.825 -11.227 0.585 1.00 97.69 176 ARG A C 1
ATOM 1218 O O . ARG A 1 176 ? 5.659 -12.122 0.465 1.00 97.69 176 ARG A O 1
ATOM 1225 N N . SER A 1 177 ? 3.528 -11.457 0.754 1.00 97.94 177 SER A N 1
ATOM 1226 C CA . SER A 1 177 ? 2.901 -12.777 0.743 1.00 97.94 177 SER A CA 1
ATOM 1227 C C . SER A 1 177 ? 1.864 -12.893 -0.378 1.00 97.94 177 SER A C 1
ATOM 1229 O O . SER A 1 177 ? 1.593 -11.928 -1.090 1.00 97.94 177 SER A O 1
ATOM 1231 N N . SER A 1 178 ? 1.336 -14.097 -0.599 1.00 98.19 178 SER A N 1
ATOM 1232 C CA . SER A 1 178 ? 0.503 -14.402 -1.765 1.00 98.19 178 SER A CA 1
ATOM 1233 C C . SER A 1 178 ? -0.823 -13.639 -1.781 1.00 98.19 178 SER A C 1
ATOM 1235 O O . SER A 1 178 ? -1.469 -13.532 -0.740 1.00 98.19 178 SER A O 1
ATOM 1237 N N . VAL A 1 179 ? -1.270 -13.229 -2.969 1.00 98.81 179 VAL A N 1
ATOM 1238 C CA . VAL A 1 179 ? -2.604 -12.657 -3.225 1.00 98.81 179 VAL A CA 1
ATOM 1239 C C . VAL A 1 179 ? -3.349 -13.563 -4.209 1.00 98.81 179 VAL A C 1
ATOM 1241 O O . VAL A 1 179 ? -2.818 -13.891 -5.275 1.00 98.81 179 VAL A O 1
ATOM 1244 N N . SER A 1 180 ? -4.557 -14.017 -3.863 1.00 98.62 180 SER A N 1
ATOM 1245 C CA . SER A 1 180 ? -5.345 -14.910 -4.734 1.00 98.62 180 SER A CA 1
ATOM 1246 C C . SER A 1 180 ? -6.057 -14.168 -5.875 1.00 98.62 180 SER A C 1
ATOM 1248 O O . SER A 1 180 ? -6.252 -14.739 -6.949 1.00 98.62 180 SER A O 1
ATOM 1250 N N . GLY A 1 181 ? -6.419 -12.902 -5.664 1.00 97.62 181 GLY A N 1
ATOM 1251 C CA . GLY A 1 181 ? -7.056 -12.035 -6.651 1.00 97.62 181 GLY A CA 1
ATOM 1252 C C . GLY A 1 181 ? -6.082 -11.126 -7.397 1.00 97.62 181 GLY A C 1
ATOM 1253 O O . GLY A 1 181 ? -4.877 -11.384 -7.472 1.00 97.62 181 GLY A O 1
ATOM 1254 N N . ASP A 1 182 ? -6.636 -10.056 -7.963 1.00 96.12 182 ASP A N 1
ATOM 1255 C CA . ASP A 1 182 ? -5.874 -9.036 -8.682 1.00 96.12 182 ASP A CA 1
ATOM 1256 C C . ASP A 1 182 ? -5.263 -8.019 -7.705 1.00 96.12 182 ASP A C 1
ATOM 1258 O O . ASP A 1 182 ? -5.823 -7.725 -6.646 1.00 96.12 182 ASP A O 1
ATOM 1262 N N . VAL A 1 183 ? -4.118 -7.456 -8.089 1.00 98.56 183 VAL A N 1
ATOM 1263 C CA . VAL A 1 183 ? -3.497 -6.298 -7.441 1.00 98.56 183 VAL A CA 1
ATOM 1264 C C . VAL A 1 183 ? -3.586 -5.127 -8.410 1.00 98.56 183 VAL A C 1
ATOM 1266 O O . VAL A 1 183 ? -2.826 -5.050 -9.376 1.00 98.56 183 VAL A O 1
ATOM 1269 N N . GLU A 1 184 ? -4.527 -4.223 -8.164 1.00 96.38 184 GLU A N 1
ATOM 1270 C CA . GLU A 1 184 ? -4.876 -3.132 -9.067 1.00 96.38 184 GLU A CA 1
ATOM 1271 C C . GLU A 1 184 ? -4.568 -1.766 -8.448 1.00 96.38 184 GLU A C 1
ATOM 1273 O O . GLU A 1 184 ? -5.041 -1.436 -7.362 1.00 96.38 184 GLU A O 1
ATOM 1278 N N . ASN A 1 185 ? -3.825 -0.941 -9.182 1.00 96.25 185 ASN A N 1
ATOM 1279 C CA . ASN A 1 185 ? -3.710 0.494 -8.956 1.00 96.25 185 ASN A CA 1
ATOM 1280 C C . ASN A 1 185 ? -4.445 1.245 -10.068 1.00 96.25 185 ASN A C 1
ATOM 1282 O O . ASN A 1 185 ? -3.957 1.310 -11.196 1.00 96.25 185 ASN A O 1
ATOM 1286 N N . SER A 1 186 ? -5.582 1.850 -9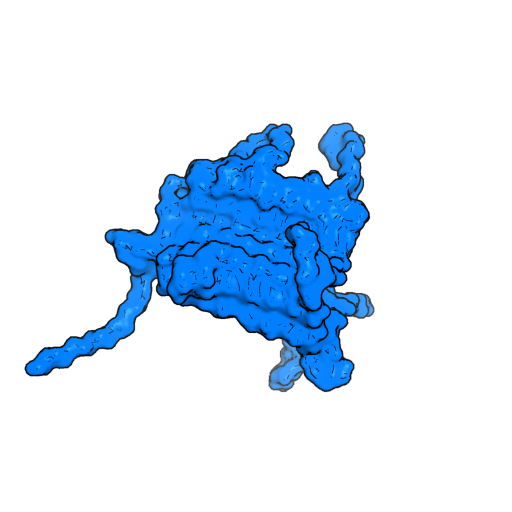.749 1.00 93.88 186 SER A N 1
ATOM 1287 C CA . SER A 1 186 ? -6.296 2.789 -10.621 1.00 93.88 186 SER A CA 1
ATOM 1288 C C . SER A 1 186 ? -6.153 4.249 -10.171 1.00 93.88 186 SER A C 1
ATOM 1290 O O . SER A 1 186 ? -6.530 5.161 -10.907 1.00 93.88 186 SER A O 1
ATOM 1292 N N . GLY A 1 187 ? -5.542 4.470 -9.004 1.00 94.62 187 GLY A N 1
ATOM 1293 C CA . GLY A 1 187 ? -5.241 5.766 -8.416 1.00 94.62 187 GLY A CA 1
ATOM 1294 C C . GLY A 1 187 ? -3.812 6.257 -8.647 1.00 94.62 187 GLY A C 1
ATOM 1295 O O . GLY A 1 187 ? -3.281 6.238 -9.759 1.00 94.62 187 GLY A O 1
ATOM 1296 N N . THR A 1 188 ? -3.196 6.789 -7.593 1.00 96.50 188 THR A N 1
ATOM 1297 C CA . THR A 1 188 ? -1.851 7.378 -7.640 1.00 96.50 188 THR A CA 1
ATOM 1298 C C . THR A 1 188 ? -0.973 6.818 -6.527 1.00 96.50 188 THR A C 1
ATOM 1300 O O . THR A 1 188 ? -1.290 6.991 -5.356 1.00 96.50 188 THR A O 1
ATOM 1303 N N . ILE A 1 189 ? 0.169 6.226 -6.881 1.00 98.12 189 ILE A N 1
ATOM 1304 C CA . ILE A 1 189 ? 1.208 5.797 -5.937 1.00 98.12 189 ILE A CA 1
ATOM 1305 C C . ILE A 1 189 ? 2.424 6.717 -6.082 1.00 98.12 189 ILE A C 1
ATOM 1307 O O . ILE A 1 189 ? 2.953 6.898 -7.182 1.00 98.12 189 ILE A O 1
ATOM 1311 N N . GLN A 1 190 ? 2.877 7.312 -4.981 1.00 96.00 190 GLN A N 1
ATOM 1312 C CA . GLN A 1 190 ? 3.976 8.277 -4.968 1.00 96.00 190 GLN A CA 1
ATOM 1313 C C . GLN A 1 190 ? 4.969 7.966 -3.853 1.00 96.00 190 GLN A C 1
ATOM 1315 O O . GLN A 1 190 ? 4.603 8.000 -2.686 1.00 96.00 190 GLN A O 1
ATOM 1320 N N . GLY A 1 191 ? 6.225 7.731 -4.223 1.00 92.19 191 GLY A N 1
ATOM 1321 C CA . GLY A 1 191 ? 7.366 7.729 -3.308 1.00 92.19 191 GLY A CA 1
ATOM 1322 C C . GLY A 1 191 ? 8.358 8.787 -3.760 1.00 92.19 191 GLY A C 1
ATOM 1323 O O . GLY A 1 191 ? 9.125 8.550 -4.689 1.00 92.19 191 GLY A O 1
ATOM 1324 N N . VAL A 1 192 ? 8.284 9.992 -3.204 1.00 82.12 192 VAL A N 1
ATOM 1325 C CA . VAL A 1 192 ? 9.002 11.147 -3.759 1.00 82.12 192 VAL A CA 1
ATOM 1326 C C . VAL A 1 192 ? 9.865 11.839 -2.716 1.00 82.12 192 VAL A C 1
ATOM 1328 O O . VAL A 1 192 ? 9.464 11.989 -1.567 1.00 82.12 192 VAL A O 1
ATOM 1331 N N . SER A 1 193 ? 10.971 12.410 -3.200 1.00 83.06 193 SER A N 1
ATOM 1332 C CA . SER A 1 193 ? 11.790 13.442 -2.545 1.00 83.06 193 SER A CA 1
ATOM 1333 C C . SER A 1 193 ? 12.938 12.999 -1.635 1.00 83.06 193 SER A C 1
ATOM 1335 O O . SER A 1 193 ? 13.674 13.886 -1.203 1.00 83.06 193 SER A O 1
ATOM 1337 N N . PHE A 1 194 ? 13.161 11.707 -1.398 1.00 86.44 194 PHE A N 1
ATOM 1338 C CA . PHE A 1 194 ? 14.184 11.241 -0.447 1.00 86.44 194 PHE A CA 1
ATOM 1339 C C . PHE A 1 194 ? 15.154 10.200 -1.017 1.00 86.44 194 PHE A C 1
ATOM 1341 O O . PHE A 1 194 ? 16.252 10.054 -0.495 1.00 86.44 194 PHE A O 1
ATOM 1348 N N . GLY A 1 195 ? 14.792 9.541 -2.116 1.00 90.56 195 GLY A N 1
ATOM 1349 C CA . GLY A 1 195 ? 15.623 8.555 -2.797 1.00 90.56 195 GLY A CA 1
ATOM 1350 C C . GLY A 1 195 ? 15.332 7.114 -2.373 1.00 90.56 195 GLY A C 1
ATOM 1351 O O . GLY A 1 195 ? 14.840 6.832 -1.281 1.00 90.56 195 GLY A O 1
ATOM 1352 N N . GLY A 1 196 ? 15.614 6.180 -3.282 1.00 93.25 196 GLY A N 1
ATOM 1353 C CA . GLY A 1 196 ? 15.440 4.742 -3.055 1.00 93.25 196 GLY A CA 1
ATOM 1354 C C . GLY A 1 196 ? 13.985 4.259 -3.004 1.00 93.25 196 GLY A C 1
ATOM 1355 O O . GLY A 1 196 ? 13.755 3.067 -2.812 1.00 93.25 196 GLY A O 1
ATOM 1356 N N . GLU A 1 197 ? 12.996 5.133 -3.214 1.00 96.12 197 GLU A N 1
ATOM 1357 C CA . GLU A 1 197 ? 11.587 4.779 -3.033 1.00 96.12 197 GLU A CA 1
ATOM 1358 C C . GLU A 1 197 ? 11.103 3.784 -4.095 1.00 96.12 197 GLU A C 1
ATOM 1360 O O . GLU A 1 197 ? 11.416 3.924 -5.281 1.00 96.12 197 GLU A O 1
ATOM 1365 N N . THR A 1 198 ? 10.291 2.805 -3.691 1.00 97.88 198 THR A N 1
ATOM 1366 C CA . THR A 1 198 ? 9.663 1.835 -4.601 1.00 97.88 198 THR A CA 1
ATOM 1367 C C . THR A 1 198 ? 8.155 2.058 -4.659 1.00 97.88 198 THR A C 1
ATOM 1369 O O . THR A 1 198 ? 7.501 2.176 -3.628 1.00 97.88 198 THR A O 1
ATOM 1372 N N . GLY A 1 199 ? 7.567 2.104 -5.856 1.00 98.19 199 GLY A N 1
ATOM 1373 C CA . GLY A 1 199 ? 6.120 2.302 -5.998 1.00 98.19 199 GLY A CA 1
ATOM 1374 C C . GLY A 1 199 ? 5.337 1.053 -5.592 1.00 98.19 199 GLY A C 1
ATOM 1375 O O . GLY A 1 199 ? 4.655 1.041 -4.569 1.00 98.19 199 GLY A O 1
ATOM 1376 N N . MET A 1 200 ? 5.464 -0.011 -6.384 1.00 98.50 200 MET A N 1
ATOM 1377 C CA . MET A 1 200 ? 4.898 -1.333 -6.101 1.00 98.50 200 MET A CA 1
ATOM 1378 C C . MET A 1 200 ? 6.009 -2.379 -6.029 1.00 98.50 200 MET A C 1
ATOM 1380 O O . MET A 1 200 ? 6.727 -2.599 -7.005 1.00 98.50 200 MET A O 1
ATOM 1384 N N . LEU A 1 201 ? 6.118 -3.053 -4.891 1.00 98.38 201 LEU A N 1
ATOM 1385 C CA . LEU A 1 201 ? 6.990 -4.196 -4.660 1.00 98.38 201 LEU A CA 1
ATOM 1386 C C . LEU A 1 201 ? 6.147 -5.475 -4.669 1.00 98.38 201 LEU A C 1
ATOM 1388 O O . LEU A 1 201 ? 5.339 -5.685 -3.771 1.00 98.38 201 LEU A O 1
ATOM 1392 N N . ILE A 1 202 ? 6.337 -6.333 -5.670 1.00 98.50 202 ILE A N 1
ATOM 1393 C CA . ILE A 1 202 ? 5.651 -7.619 -5.823 1.00 98.50 202 ILE A CA 1
ATOM 1394 C C . ILE A 1 202 ? 6.643 -8.746 -5.552 1.00 98.50 202 ILE A C 1
ATOM 1396 O O . ILE A 1 202 ? 7.482 -9.112 -6.380 1.00 98.50 202 ILE A O 1
ATOM 1400 N N . GLU A 1 203 ? 6.542 -9.274 -4.344 1.00 97.31 203 GLU A N 1
ATOM 1401 C CA . GLU A 1 203 ? 7.364 -10.334 -3.780 1.00 97.31 203 GLU A CA 1
ATOM 1402 C C . GLU A 1 203 ? 6.519 -11.573 -3.435 1.00 97.31 203 GLU A C 1
ATOM 1404 O O . GLU A 1 203 ? 6.997 -12.701 -3.498 1.00 97.31 203 GLU A O 1
ATOM 1409 N N . GLY A 1 204 ? 5.245 -11.418 -3.110 1.00 97.31 204 GLY A N 1
ATOM 1410 C CA . GLY A 1 204 ? 4.304 -12.527 -3.037 1.00 97.31 204 GLY A CA 1
ATOM 1411 C C . GLY A 1 204 ? 3.818 -12.955 -4.418 1.00 97.31 204 GLY A C 1
ATOM 1412 O O . GLY A 1 204 ? 3.694 -12.127 -5.319 1.00 97.31 204 GLY A O 1
ATOM 1413 N N . ALA A 1 205 ? 3.515 -14.245 -4.583 1.00 98.00 205 ALA A N 1
ATOM 1414 C CA . ALA A 1 205 ? 2.865 -14.731 -5.798 1.00 98.00 205 ALA A CA 1
ATOM 1415 C C . ALA A 1 205 ? 1.447 -14.148 -5.924 1.00 98.00 205 ALA A C 1
ATOM 1417 O O . ALA A 1 205 ? 0.687 -14.147 -4.953 1.00 98.00 205 ALA A O 1
ATOM 1418 N N . VAL A 1 206 ? 1.078 -13.700 -7.121 1.00 98.69 206 VAL A N 1
ATOM 1419 C CA . VAL A 1 206 ? -0.251 -13.158 -7.428 1.00 98.69 206 VAL A CA 1
ATOM 1420 C C . VAL A 1 206 ? -0.958 -14.124 -8.374 1.00 98.69 206 VAL A C 1
ATOM 1422 O O . VAL A 1 206 ? -0.491 -14.363 -9.487 1.00 98.69 206 VAL A O 1
ATOM 1425 N N . SER A 1 207 ? -2.072 -14.713 -7.933 1.00 98.38 207 SER A N 1
ATOM 1426 C CA . SER A 1 207 ? -2.852 -15.645 -8.769 1.00 98.38 207 SER A CA 1
ATOM 1427 C C . SER A 1 207 ? -3.752 -14.917 -9.776 1.00 98.38 207 SER A C 1
ATOM 1429 O O . SER A 1 207 ? -4.138 -15.494 -10.794 1.00 98.38 207 SER A O 1
ATOM 1431 N N . GLY A 1 208 ? -4.056 -13.644 -9.519 1.00 95.31 208 GLY A N 1
ATOM 1432 C CA . GLY A 1 208 ? -4.632 -12.728 -10.493 1.00 95.31 208 GLY A CA 1
ATOM 1433 C C . GLY A 1 208 ? -3.577 -12.013 -11.341 1.00 95.31 208 GLY A C 1
ATOM 1434 O O . GLY A 1 208 ? -2.501 -12.543 -11.646 1.00 95.31 208 GLY A O 1
ATOM 1435 N N . SER A 1 209 ? -3.917 -10.796 -11.745 1.00 95.06 209 SER A N 1
ATOM 1436 C CA . SER A 1 209 ? -3.060 -9.868 -12.480 1.00 95.06 209 SER A CA 1
ATOM 1437 C C . SER A 1 209 ? -2.466 -8.807 -11.561 1.00 95.06 209 SER A C 1
ATOM 1439 O O . SER A 1 209 ? -3.058 -8.439 -10.549 1.00 95.06 209 SER A O 1
ATOM 1441 N N . VAL A 1 210 ? -1.326 -8.248 -11.963 1.00 97.69 210 VAL A N 1
ATOM 1442 C CA . VAL A 1 210 ? -0.866 -6.953 -11.447 1.00 97.69 210 VAL A CA 1
ATOM 1443 C C . VAL A 1 210 ? -1.227 -5.895 -12.485 1.00 97.69 210 VAL A C 1
ATOM 1445 O O . VAL A 1 210 ? -0.759 -5.952 -13.622 1.00 97.69 210 VAL A O 1
ATOM 1448 N N . LEU A 1 211 ? -2.077 -4.945 -12.110 1.00 94.56 211 LEU A N 1
ATOM 1449 C CA . LEU A 1 211 ? -2.652 -3.949 -13.009 1.00 94.56 211 LEU A CA 1
ATOM 1450 C C . LEU A 1 211 ? -2.265 -2.546 -12.542 1.00 94.56 211 LEU A C 1
ATOM 1452 O O . LEU A 1 211 ? -2.610 -2.133 -11.439 1.00 94.56 211 LEU A O 1
ATOM 1456 N N . ASN A 1 212 ? -1.586 -1.788 -13.398 1.00 95.31 212 ASN A N 1
ATOM 1457 C CA . ASN A 1 212 ? -1.429 -0.350 -13.243 1.00 95.31 212 ASN A CA 1
ATOM 1458 C C . ASN A 1 212 ? -2.272 0.378 -14.297 1.00 95.31 212 ASN A C 1
ATOM 1460 O O . ASN A 1 212 ? -1.880 0.489 -15.461 1.00 95.31 212 ASN A O 1
ATOM 1464 N N . LEU A 1 213 ? -3.422 0.882 -13.860 1.00 92.12 213 LEU A N 1
ATOM 1465 C CA . LEU A 1 213 ? -4.352 1.707 -14.635 1.00 92.12 213 LEU A CA 1
ATOM 1466 C C . LEU A 1 213 ? -4.179 3.209 -14.316 1.00 92.12 213 LEU A C 1
ATOM 1468 O O . LEU A 1 213 ? -4.639 4.073 -15.068 1.00 92.12 213 LEU A O 1
ATOM 1472 N N . GLY A 1 214 ? -3.516 3.508 -13.194 1.00 92.44 214 GLY A N 1
ATOM 1473 C CA . GLY A 1 214 ? -3.245 4.843 -12.673 1.00 92.44 214 GLY A CA 1
ATOM 1474 C C . GLY A 1 214 ? -1.782 5.286 -12.799 1.00 92.44 214 GLY A C 1
ATOM 1475 O O . GLY A 1 214 ? -1.031 4.839 -13.665 1.00 92.44 214 GLY A O 1
ATOM 1476 N N . ALA A 1 215 ? -1.350 6.197 -11.932 1.00 94.56 215 ALA A N 1
ATOM 1477 C CA . ALA A 1 215 ? -0.005 6.767 -11.983 1.00 94.56 215 ALA A CA 1
ATOM 1478 C C . ALA A 1 215 ? 0.889 6.233 -10.859 1.00 94.56 215 ALA A C 1
ATOM 1480 O O . ALA A 1 215 ? 0.478 6.171 -9.703 1.00 94.56 215 ALA A O 1
ATOM 1481 N N . ILE A 1 216 ? 2.139 5.916 -11.188 1.00 97.31 216 ILE A N 1
ATOM 1482 C CA . ILE A 1 216 ? 3.192 5.587 -10.227 1.00 97.31 216 ILE A CA 1
ATOM 1483 C C . ILE A 1 216 ? 4.366 6.530 -10.465 1.00 97.31 216 ILE A C 1
ATOM 1485 O O . ILE A 1 216 ? 4.866 6.634 -11.586 1.00 97.31 216 ILE A O 1
ATOM 1489 N N . THR A 1 217 ? 4.822 7.221 -9.422 1.00 97.12 217 THR A N 1
ATOM 1490 C CA . THR A 1 217 ? 6.018 8.073 -9.486 1.00 97.12 217 THR A CA 1
ATOM 1491 C C . THR A 1 217 ? 6.969 7.759 -8.341 1.00 97.12 217 THR A C 1
ATOM 1493 O O . THR A 1 217 ? 6.552 7.747 -7.184 1.00 97.12 217 THR A O 1
ATOM 1496 N N . THR A 1 218 ? 8.250 7.563 -8.664 1.00 97.50 218 THR A N 1
ATOM 1497 C CA . THR A 1 218 ? 9.329 7.429 -7.677 1.00 97.50 218 THR A CA 1
ATOM 1498 C C . THR A 1 218 ? 10.460 8.428 -7.921 1.00 97.50 218 THR A C 1
ATOM 1500 O O . THR A 1 218 ? 10.734 8.816 -9.064 1.00 97.50 218 THR A O 1
ATOM 1503 N N . GLY A 1 219 ? 11.128 8.857 -6.849 1.00 94.88 219 GLY A N 1
ATOM 1504 C CA . GLY A 1 219 ? 12.227 9.821 -6.895 1.00 94.88 219 GLY A CA 1
ATOM 1505 C C . GLY A 1 219 ? 11.797 11.252 -7.238 1.00 94.88 219 GLY A C 1
ATOM 1506 O O . GLY A 1 219 ? 10.613 11.601 -7.295 1.00 94.88 219 GLY A O 1
ATOM 1507 N N . ARG A 1 220 ? 12.774 12.128 -7.500 1.00 92.75 220 ARG A N 1
ATOM 1508 C CA . ARG A 1 220 ? 12.541 13.556 -7.787 1.00 92.75 220 ARG A CA 1
ATOM 1509 C C . ARG A 1 220 ? 13.489 14.061 -8.872 1.00 92.75 220 ARG A C 1
ATOM 1511 O O . ARG A 1 220 ? 14.673 13.769 -8.844 1.00 92.75 220 ARG A O 1
ATOM 1518 N N . ASN A 1 221 ? 12.995 14.855 -9.824 1.00 90.94 221 ASN A N 1
ATOM 1519 C CA . ASN A 1 221 ? 13.874 15.570 -10.756 1.00 90.94 221 ASN A CA 1
ATOM 1520 C C . ASN A 1 221 ? 14.584 16.712 -10.023 1.00 90.94 221 ASN A C 1
ATOM 1522 O O . ASN A 1 221 ? 14.143 17.132 -8.958 1.00 90.94 221 ASN A O 1
ATOM 1526 N N . GLN A 1 222 ? 15.647 17.257 -10.609 1.00 92.12 222 GLN A N 1
ATOM 1527 C CA . GLN A 1 222 ? 16.223 18.495 -10.096 1.00 92.12 222 GLN A CA 1
ATOM 1528 C C . GLN A 1 222 ? 15.152 19.596 -10.095 1.00 92.12 222 GLN A C 1
ATOM 1530 O O . GLN A 1 222 ? 14.473 19.809 -11.104 1.00 92.12 222 GLN A O 1
ATOM 1535 N N . VAL A 1 223 ? 15.010 20.288 -8.970 1.00 90.69 223 VAL A N 1
ATOM 1536 C CA . VAL A 1 223 ? 14.078 21.411 -8.798 1.00 90.69 223 VAL A CA 1
ATOM 1537 C C . VAL A 1 223 ? 14.795 22.581 -8.130 1.00 90.69 223 VAL A C 1
ATOM 1539 O O . VAL A 1 223 ? 15.969 22.479 -7.775 1.00 90.69 223 VAL A O 1
ATOM 1542 N N . PHE A 1 224 ? 14.101 23.705 -7.992 1.00 92.62 224 PHE A N 1
ATOM 1543 C CA . PHE A 1 224 ? 14.561 24.833 -7.191 1.00 92.62 224 PHE A CA 1
ATOM 1544 C C . PHE A 1 224 ? 13.722 24.918 -5.919 1.00 92.62 224 PHE A C 1
ATOM 1546 O O . PHE A 1 224 ? 12.515 24.674 -5.978 1.00 92.62 224 PHE A O 1
ATOM 1553 N N . ASP A 1 225 ? 14.351 25.245 -4.793 1.00 88.06 225 ASP A N 1
ATOM 1554 C CA . ASP A 1 225 ? 13.626 25.614 -3.577 1.00 88.06 225 ASP A CA 1
ATOM 1555 C C . ASP A 1 225 ? 13.069 27.052 -3.671 1.00 88.06 225 ASP A C 1
ATOM 1557 O O . ASP A 1 225 ? 13.219 27.746 -4.684 1.00 88.06 225 ASP A O 1
ATOM 1561 N N . ASN A 1 226 ? 12.410 27.512 -2.604 1.00 88.44 226 ASN A N 1
ATOM 1562 C CA . ASN A 1 226 ? 11.824 28.856 -2.543 1.00 88.44 226 ASN A CA 1
ATOM 1563 C C . ASN A 1 226 ? 12.871 29.986 -2.538 1.00 88.44 226 ASN A C 1
ATOM 1565 O O . ASN A 1 226 ? 12.527 31.130 -2.836 1.00 88.44 226 ASN A O 1
ATOM 1569 N N . ASP A 1 227 ? 14.131 29.666 -2.244 1.00 93.12 227 ASP A N 1
ATOM 1570 C CA . ASP A 1 227 ? 15.270 30.584 -2.260 1.00 93.12 227 ASP A CA 1
ATOM 1571 C C . ASP A 1 227 ? 16.062 30.495 -3.583 1.00 93.12 227 ASP A C 1
ATOM 1573 O O . ASP A 1 227 ? 17.125 31.105 -3.725 1.00 93.12 227 ASP A O 1
ATOM 1577 N N . PHE A 1 228 ? 15.524 29.780 -4.584 1.00 91.31 228 PHE A N 1
ATOM 1578 C CA . PHE A 1 228 ? 16.137 29.501 -5.886 1.00 91.31 228 PHE A CA 1
ATOM 1579 C C . PHE A 1 228 ? 17.453 28.710 -5.821 1.00 91.31 228 PHE A C 1
ATOM 1581 O O . PHE A 1 228 ? 18.218 28.701 -6.793 1.00 91.31 228 PHE A O 1
ATOM 1588 N N . ASN A 1 229 ? 17.723 28.007 -4.722 1.00 93.12 229 ASN A N 1
ATOM 1589 C CA . ASN A 1 229 ? 18.824 27.055 -4.679 1.00 93.12 229 ASN A CA 1
ATOM 1590 C C . ASN A 1 229 ? 18.446 25.799 -5.460 1.00 93.12 229 ASN A C 1
ATOM 1592 O O . ASN A 1 229 ? 17.290 25.376 -5.490 1.00 93.12 229 ASN A O 1
ATOM 1596 N N . VAL A 1 230 ? 19.443 25.187 -6.096 1.00 92.69 230 VAL A N 1
ATOM 1597 C CA . VAL A 1 230 ? 19.254 23.906 -6.776 1.00 92.69 230 VAL A CA 1
ATOM 1598 C C . VAL A 1 230 ? 19.093 22.818 -5.723 1.00 92.69 230 VAL A C 1
ATOM 1600 O O . VAL A 1 230 ? 20.034 22.529 -4.986 1.00 92.69 230 VAL A O 1
ATOM 1603 N N . LEU A 1 231 ? 17.929 22.173 -5.712 1.00 88.62 231 LEU A N 1
ATOM 1604 C CA . LEU A 1 231 ? 17.753 20.885 -5.062 1.00 88.62 231 LEU A CA 1
ATOM 1605 C C . LEU A 1 231 ? 18.124 19.799 -6.071 1.00 88.62 231 LEU A C 1
ATOM 1607 O O . LEU A 1 231 ? 17.518 19.747 -7.153 1.00 88.62 231 LEU A O 1
ATOM 1611 N N . PRO A 1 232 ? 19.122 18.951 -5.765 1.00 89.88 232 PRO A N 1
ATOM 1612 C CA . PRO A 1 232 ? 19.535 17.910 -6.682 1.00 89.88 232 PRO A CA 1
ATOM 1613 C C . PRO A 1 232 ? 18.384 16.935 -6.956 1.00 89.88 232 PRO A C 1
ATOM 1615 O O . PRO A 1 232 ? 17.386 16.844 -6.230 1.00 89.88 232 PRO A O 1
ATOM 1618 N N . GLN A 1 233 ? 18.530 16.231 -8.071 1.00 92.38 233 GLN A N 1
ATOM 1619 C CA . GLN A 1 233 ? 17.706 15.074 -8.377 1.00 92.38 233 GLN A CA 1
ATOM 1620 C C . GLN A 1 233 ? 17.938 13.986 -7.325 1.00 92.38 233 GLN A C 1
ATOM 1622 O O . GLN A 1 233 ? 19.085 13.695 -7.004 1.00 92.38 233 GLN A O 1
ATOM 1627 N N . GLU A 1 234 ? 16.853 13.360 -6.870 1.00 93.06 234 GLU A N 1
ATOM 1628 C CA . GLU A 1 234 ? 16.912 12.147 -6.051 1.00 93.06 234 GLU A CA 1
ATOM 1629 C C . GLU A 1 234 ? 16.543 10.962 -6.920 1.00 93.06 234 GLU A C 1
ATOM 1631 O O . GLU A 1 234 ? 15.494 10.962 -7.582 1.00 93.06 234 GLU A O 1
ATOM 1636 N N . SER A 1 235 ? 17.412 9.956 -6.925 1.00 94.75 235 SER A N 1
ATOM 1637 C CA . SER A 1 235 ? 17.125 8.719 -7.631 1.00 94.75 235 SER A CA 1
ATOM 1638 C C . SER A 1 235 ? 16.108 7.913 -6.846 1.00 94.75 235 SER A C 1
ATOM 1640 O O . SER A 1 235 ? 16.410 7.425 -5.761 1.00 94.75 235 SER A O 1
ATOM 1642 N N . GLY A 1 236 ? 14.931 7.722 -7.434 1.00 95.50 236 GLY A N 1
ATOM 1643 C CA . GLY A 1 236 ? 13.988 6.737 -6.927 1.00 95.50 236 GLY A CA 1
ATOM 1644 C C . GLY A 1 236 ? 14.536 5.322 -7.102 1.00 95.50 236 GLY A C 1
ATOM 1645 O O . GLY A 1 236 ? 15.436 5.074 -7.916 1.00 95.50 236 GLY A O 1
ATOM 1646 N N . GLY A 1 237 ? 13.961 4.385 -6.360 1.00 95.75 237 GLY A N 1
ATOM 1647 C CA . GLY A 1 237 ? 14.009 2.969 -6.689 1.00 95.75 237 GLY A CA 1
ATOM 1648 C C . GLY A 1 237 ? 13.061 2.633 -7.850 1.00 95.75 237 GLY A C 1
ATOM 1649 O O . GLY A 1 237 ? 12.620 3.518 -8.600 1.00 95.75 237 GLY A O 1
ATOM 1650 N N . PRO A 1 238 ? 12.759 1.341 -8.055 1.00 97.00 238 PRO A N 1
ATOM 1651 C CA . PRO A 1 238 ? 11.847 0.919 -9.100 1.00 97.00 238 PRO A CA 1
ATOM 1652 C C . PRO A 1 238 ? 10.431 1.483 -8.937 1.00 97.00 238 PRO A C 1
ATOM 1654 O O . PRO A 1 238 ? 9.868 1.456 -7.848 1.00 97.00 238 PRO A O 1
ATOM 1657 N N . GLY A 1 239 ? 9.803 1.921 -10.028 1.00 97.38 239 GLY A N 1
ATOM 1658 C CA . GLY A 1 239 ? 8.370 2.231 -9.998 1.00 97.38 239 GLY A CA 1
ATOM 1659 C C . GLY A 1 239 ? 7.549 0.974 -9.689 1.00 97.38 239 GLY A C 1
ATOM 1660 O O . GLY A 1 239 ? 6.738 0.961 -8.769 1.00 97.38 239 GLY A O 1
ATOM 1661 N N . VAL A 1 240 ? 7.830 -0.110 -10.411 1.00 98.12 240 VAL A N 1
ATOM 1662 C CA . VAL A 1 240 ? 7.296 -1.453 -10.157 1.00 98.12 240 VAL A CA 1
ATOM 1663 C C . VAL A 1 240 ? 8.453 -2.451 -10.124 1.00 98.12 240 VAL A C 1
ATOM 1665 O O . VAL A 1 240 ? 9.246 -2.513 -11.066 1.00 98.12 240 VAL A O 1
ATOM 1668 N N . PHE A 1 241 ? 8.551 -3.244 -9.060 1.00 97.94 241 PHE A N 1
ATOM 1669 C CA . PHE A 1 241 ? 9.517 -4.331 -8.908 1.00 97.94 241 PHE A CA 1
ATOM 1670 C C . PHE A 1 241 ? 8.780 -5.658 -8.741 1.00 97.94 241 PHE A C 1
ATOM 1672 O O . PHE A 1 241 ? 8.093 -5.852 -7.745 1.00 97.94 241 PHE A O 1
ATOM 1679 N N . ILE A 1 242 ? 8.928 -6.576 -9.693 1.00 98.44 242 ILE A N 1
ATOM 1680 C CA . ILE A 1 242 ? 8.309 -7.905 -9.664 1.00 98.44 242 ILE A CA 1
ATOM 1681 C C . ILE A 1 242 ? 9.403 -8.957 -9.517 1.00 98.44 242 ILE A C 1
ATOM 1683 O O . ILE A 1 242 ? 10.311 -9.053 -10.344 1.00 98.44 242 ILE A O 1
ATOM 1687 N N . SER A 1 243 ? 9.298 -9.763 -8.466 1.00 97.69 243 SER A N 1
ATOM 1688 C CA . SER A 1 243 ? 10.230 -10.856 -8.163 1.00 97.69 243 SER A CA 1
ATOM 1689 C C . SER A 1 243 ? 9.528 -12.140 -7.718 1.00 97.69 243 SER A C 1
ATOM 1691 O O . SER A 1 243 ? 10.085 -12.963 -6.988 1.00 97.69 243 SER A O 1
ATOM 1693 N N . ALA A 1 244 ? 8.278 -12.293 -8.152 1.00 97.12 244 ALA A N 1
ATOM 1694 C CA . ALA A 1 244 ? 7.437 -13.453 -7.915 1.00 97.12 244 ALA A CA 1
ATOM 1695 C C . ALA A 1 244 ? 6.521 -13.714 -9.112 1.00 97.12 244 ALA A C 1
ATOM 1697 O O . ALA A 1 244 ? 6.359 -12.854 -9.981 1.00 97.12 244 ALA A O 1
ATOM 1698 N N . ASP A 1 245 ? 5.921 -14.902 -9.135 1.00 97.88 245 ASP A N 1
ATOM 1699 C CA . ASP A 1 245 ? 4.974 -15.300 -10.171 1.00 97.88 245 ASP A CA 1
ATOM 1700 C C . ASP A 1 245 ? 3.717 -14.417 -10.164 1.00 97.88 245 ASP A C 1
ATOM 1702 O O . ASP A 1 245 ? 3.124 -14.153 -9.116 1.00 97.88 245 ASP A O 1
ATOM 1706 N N . VAL A 1 246 ? 3.282 -14.015 -11.358 1.00 98.19 246 VAL A N 1
ATOM 1707 C CA . VAL A 1 246 ? 2.015 -13.317 -11.599 1.00 98.19 246 VAL A CA 1
ATOM 1708 C C . VAL A 1 246 ? 1.237 -14.115 -12.636 1.00 98.19 246 VAL A C 1
ATOM 1710 O O . VAL A 1 246 ? 1.533 -14.069 -13.833 1.00 98.19 246 VAL A O 1
ATOM 1713 N N . ALA A 1 247 ? 0.258 -14.895 -12.184 1.00 96.62 247 ALA A N 1
ATOM 1714 C CA . ALA A 1 247 ? -0.378 -15.923 -13.004 1.00 96.62 247 ALA A CA 1
ATOM 1715 C C . ALA A 1 247 ? -1.184 -15.354 -14.181 1.00 96.62 247 ALA A C 1
ATOM 1717 O O . ALA A 1 247 ? -1.306 -16.025 -15.206 1.00 96.62 247 ALA A O 1
ATOM 1718 N N . ARG A 1 248 ? -1.689 -14.119 -14.073 1.00 94.12 248 ARG A N 1
ATOM 1719 C CA . ARG A 1 248 ? -2.377 -13.414 -15.168 1.00 94.12 248 ARG A CA 1
ATOM 1720 C C . ARG A 1 248 ? -1.640 -12.150 -15.619 1.00 94.12 248 ARG A C 1
ATOM 1722 O O . ARG A 1 248 ? -2.276 -11.207 -16.082 1.00 94.12 248 ARG A O 1
ATOM 1729 N N . GLY A 1 249 ? -0.317 -12.131 -15.474 1.00 94.12 249 GLY A N 1
ATOM 1730 C CA . GLY A 1 249 ? 0.564 -11.138 -16.087 1.00 94.12 249 GLY A CA 1
ATOM 1731 C C . GLY A 1 249 ? 0.543 -9.747 -15.453 1.00 94.12 249 GLY A C 1
ATOM 1732 O O . GLY A 1 249 ? -0.225 -9.450 -14.535 1.00 94.12 249 GLY A O 1
ATOM 1733 N N . PHE A 1 250 ? 1.432 -8.892 -15.957 1.00 95.50 250 PHE A N 1
ATOM 1734 C CA . PHE A 1 250 ? 1.541 -7.487 -15.574 1.00 95.50 250 PHE A CA 1
ATOM 1735 C C . PHE A 1 250 ? 1.049 -6.580 -16.705 1.00 95.50 250 PHE A C 1
ATOM 1737 O O . PHE A 1 250 ? 1.509 -6.695 -17.845 1.00 95.50 250 PHE A O 1
ATOM 1744 N N . VAL A 1 251 ? 0.145 -5.656 -16.377 1.00 92.19 251 VAL A N 1
ATOM 1745 C CA . VAL A 1 251 ? -0.412 -4.680 -17.319 1.00 92.19 251 VAL A CA 1
ATOM 1746 C C . VAL A 1 251 ? -0.127 -3.265 -16.831 1.00 92.19 251 VAL A C 1
ATOM 1748 O O . VAL A 1 251 ? -0.494 -2.903 -15.717 1.00 92.19 251 VAL A O 1
ATOM 1751 N N . ASN A 1 252 ? 0.482 -2.444 -17.685 1.00 92.19 252 ASN A N 1
ATOM 1752 C CA . ASN A 1 252 ? 0.497 -0.991 -17.547 1.00 92.19 252 ASN A CA 1
ATOM 1753 C C . ASN A 1 252 ? -0.248 -0.373 -18.731 1.00 92.19 252 ASN A C 1
ATOM 1755 O O . ASN A 1 252 ? 0.291 -0.287 -19.838 1.00 92.19 252 ASN A O 1
ATOM 1759 N N . GLY A 1 253 ? -1.465 0.084 -18.494 1.00 80.75 253 GLY A N 1
ATOM 1760 C CA . GLY A 1 253 ? -2.351 0.580 -19.540 1.00 80.75 253 GLY A CA 1
ATOM 1761 C C . GLY A 1 253 ? -3.803 0.463 -19.104 1.00 80.75 253 GLY A C 1
ATOM 1762 O O . GLY A 1 253 ? -4.061 -0.211 -18.109 1.00 80.75 253 GLY A O 1
ATOM 1763 N N . PRO A 1 254 ? -4.759 1.065 -19.832 1.0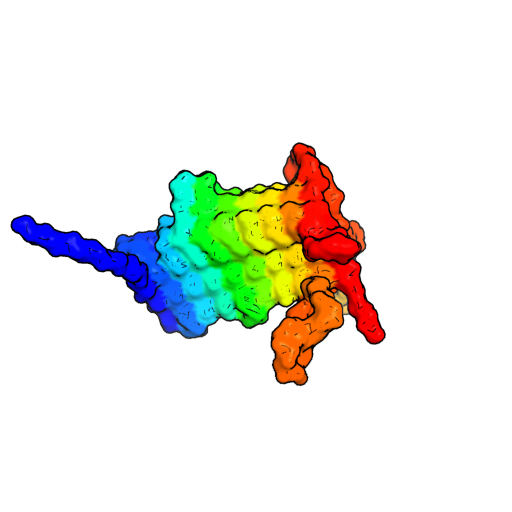0 67.50 254 PRO A N 1
ATOM 1764 C CA . PRO A 1 254 ? -6.151 0.660 -19.677 1.00 67.50 254 PRO A CA 1
ATOM 1765 C C . PRO A 1 254 ? -6.267 -0.862 -19.893 1.00 67.50 254 PRO A C 1
ATOM 1767 O O . PRO A 1 254 ? -5.421 -1.440 -20.594 1.00 67.50 254 PRO A O 1
ATOM 1770 N N . PRO A 1 255 ? -7.292 -1.526 -19.327 1.00 54.72 255 PRO A N 1
ATOM 1771 C CA . PRO A 1 255 ? -7.603 -2.899 -19.703 1.00 54.72 255 PRO A CA 1
ATOM 1772 C C . PRO A 1 255 ? -7.663 -2.993 -21.230 1.00 54.72 255 PRO A C 1
ATOM 1774 O O . PRO A 1 255 ? -8.134 -2.058 -21.883 1.00 54.72 255 PRO A O 1
ATOM 1777 N N . VAL A 1 256 ? -7.159 -4.091 -21.803 1.00 52.12 256 VAL A N 1
ATOM 1778 C CA . VAL A 1 256 ? -7.340 -4.360 -23.235 1.00 52.12 256 VAL A CA 1
ATOM 1779 C C . VAL A 1 256 ? -8.847 -4.387 -23.475 1.00 52.12 256 VAL A C 1
ATOM 1781 O O . VAL A 1 256 ? -9.530 -5.292 -23.000 1.00 52.12 256 VAL A O 1
ATOM 1784 N N . ILE A 1 257 ? -9.354 -3.335 -24.114 1.00 50.62 257 ILE A N 1
ATOM 1785 C CA . ILE A 1 257 ? -10.733 -3.260 -24.580 1.00 50.62 257 ILE A CA 1
ATOM 1786 C C . ILE A 1 257 ? -10.913 -4.396 -25.587 1.00 50.62 257 ILE A C 1
ATOM 1788 O O . ILE A 1 257 ? -10.099 -4.488 -26.513 1.00 50.62 257 ILE A O 1
ATOM 1792 N N . PRO A 1 258 ? -11.935 -5.253 -25.426 1.00 44.25 258 PRO A N 1
ATOM 1793 C CA . PRO A 1 258 ? -12.419 -6.065 -26.526 1.00 44.25 258 PRO A CA 1
ATOM 1794 C C . PRO A 1 258 ? -12.652 -5.174 -27.748 1.00 44.25 258 PRO A C 1
ATOM 1796 O O . PRO A 1 258 ? -12.855 -3.964 -27.646 1.00 44.25 258 PRO A O 1
ATOM 1799 N N . GLU A 1 259 ? -12.614 -5.775 -28.926 1.00 55.31 259 GLU A N 1
ATOM 1800 C CA . GLU A 1 259 ? -12.761 -5.093 -30.216 1.00 55.31 259 GLU A CA 1
ATOM 1801 C C . GLU A 1 259 ? -14.084 -4.300 -30.339 1.00 55.31 259 GLU A C 1
ATOM 1803 O O . GLU A 1 259 ? -14.227 -3.486 -31.256 1.00 55.31 259 GLU A O 1
ATOM 1808 N N . ASP A 1 260 ? -15.027 -4.529 -29.414 1.00 58.28 260 ASP A N 1
ATOM 1809 C CA . ASP A 1 260 ? -16.303 -3.839 -29.277 1.00 58.28 260 ASP A CA 1
ATOM 1810 C C . ASP A 1 260 ? -16.272 -2.781 -28.146 1.00 58.28 260 ASP A C 1
ATOM 1812 O O . ASP A 1 260 ? -16.223 -3.131 -26.968 1.00 58.28 260 ASP A O 1
ATOM 1816 N N . PRO A 1 261 ? -16.281 -1.473 -28.467 1.00 57.69 261 PRO A N 1
ATOM 1817 C CA . PRO A 1 261 ? -16.370 -0.397 -27.477 1.00 57.69 261 PRO A CA 1
ATOM 1818 C C . PRO A 1 261 ? -17.775 -0.224 -26.859 1.00 57.69 261 PRO A C 1
ATOM 1820 O O . PRO A 1 261 ? -17.973 0.720 -26.096 1.00 57.69 261 PRO A O 1
ATOM 1823 N N . ASP A 1 262 ? -18.734 -1.075 -27.222 1.00 62.09 262 ASP A N 1
ATOM 1824 C CA . ASP A 1 262 ? -20.101 -1.178 -26.696 1.00 62.09 262 ASP A CA 1
ATOM 1825 C C . ASP A 1 262 ? -20.377 -2.674 -26.438 1.00 62.09 262 ASP A C 1
ATOM 1827 O O . ASP A 1 262 ? -21.113 -3.323 -27.180 1.00 62.09 262 ASP A O 1
ATOM 1831 N N . GLU A 1 263 ? -19.696 -3.260 -25.441 1.00 63.75 263 GLU A N 1
ATOM 1832 C CA . GLU A 1 263 ? -19.655 -4.720 -25.215 1.00 63.75 263 GLU A CA 1
ATOM 1833 C C . GLU A 1 263 ? -21.061 -5.313 -24.992 1.00 63.75 263 GLU A C 1
ATOM 1835 O O . GLU A 1 263 ? -21.296 -6.492 -25.277 1.00 63.75 263 GLU A O 1
ATOM 1840 N N . ASP A 1 264 ? -22.018 -4.511 -24.506 1.00 65.06 264 ASP A N 1
ATOM 1841 C CA . ASP A 1 264 ? -23.409 -4.924 -24.296 1.00 65.06 264 ASP A CA 1
ATOM 1842 C C . ASP A 1 264 ? -24.396 -4.492 -25.402 1.00 65.06 264 ASP A C 1
ATOM 1844 O O . ASP A 1 264 ? -25.556 -4.932 -25.403 1.00 65.06 264 ASP A O 1
ATOM 1848 N N . GLY A 1 265 ? -23.923 -3.755 -26.411 1.00 68.00 265 GLY A N 1
ATOM 1849 C CA . GLY A 1 265 ? -24.663 -3.390 -27.615 1.00 68.00 265 GLY A CA 1
ATOM 1850 C C . GLY A 1 265 ? -25.853 -2.466 -27.357 1.00 68.00 265 GLY A C 1
ATOM 1851 O O . GLY A 1 265 ? -26.841 -2.514 -28.109 1.00 68.00 265 GLY A O 1
ATOM 1852 N N . ASP A 1 266 ? -25.816 -1.673 -26.285 1.00 72.31 266 ASP A N 1
ATOM 1853 C CA . ASP A 1 266 ? -26.897 -0.772 -25.890 1.00 72.31 266 ASP A CA 1
ATOM 1854 C C . ASP A 1 266 ? -26.850 0.593 -26.613 1.00 72.31 266 ASP A C 1
ATOM 1856 O O . ASP A 1 266 ? -27.801 1.388 -26.544 1.00 72.31 266 ASP A O 1
ATOM 1860 N N . GLY A 1 267 ? -25.795 0.831 -27.400 1.00 69.25 267 GLY A N 1
ATOM 1861 C CA . GLY A 1 267 ? -25.556 2.060 -28.146 1.00 69.25 267 GLY A CA 1
ATOM 1862 C C . GLY A 1 267 ? -24.856 3.156 -27.338 1.00 69.25 267 GLY A C 1
ATOM 1863 O O . GLY A 1 267 ? -24.766 4.294 -27.822 1.00 69.25 267 GLY A O 1
ATOM 1864 N N . ILE A 1 268 ? -24.378 2.851 -26.131 1.00 51.88 268 ILE A N 1
ATOM 1865 C CA . ILE A 1 268 ? -23.546 3.694 -25.277 1.00 51.88 268 ILE A CA 1
ATOM 1866 C C . ILE A 1 268 ? -22.134 3.107 -25.293 1.00 51.88 268 ILE A C 1
ATOM 1868 O O . ILE A 1 268 ? -21.913 1.945 -25.005 1.00 51.88 268 ILE A O 1
ATOM 1872 N N . VAL A 1 269 ? -21.142 3.936 -25.623 1.00 62.19 269 VAL A N 1
ATOM 1873 C CA . VAL A 1 269 ? -19.741 3.512 -25.515 1.00 62.19 269 VAL A CA 1
ATOM 1874 C C . VAL A 1 269 ? -19.408 3.284 -24.044 1.00 62.19 269 VAL A C 1
ATOM 1876 O O . VAL A 1 269 ? -19.561 4.209 -23.235 1.00 62.19 269 VAL A O 1
ATOM 1879 N N . ASP A 1 270 ? -18.899 2.098 -23.727 1.00 58.41 270 ASP A N 1
ATOM 1880 C CA . ASP A 1 270 ? -18.447 1.748 -22.390 1.00 58.41 270 ASP A CA 1
ATOM 1881 C C . ASP A 1 270 ? -17.371 2.734 -21.917 1.00 58.41 270 ASP A C 1
ATOM 1883 O O . ASP A 1 270 ? -16.407 3.064 -22.620 1.00 58.41 270 ASP A O 1
ATOM 1887 N N . LEU A 1 271 ? -17.541 3.256 -20.700 1.00 45.16 271 LEU A N 1
ATOM 1888 C CA . LEU A 1 271 ? -16.595 4.198 -20.111 1.00 45.16 271 LEU A CA 1
ATOM 1889 C C . LEU A 1 271 ? -15.258 3.484 -19.875 1.00 45.16 271 LEU A C 1
ATOM 1891 O O . LEU A 1 271 ? -15.143 2.720 -18.925 1.00 45.16 271 LEU A O 1
ATOM 1895 N N . ILE A 1 272 ? -14.243 3.772 -20.696 1.00 52.62 272 ILE A N 1
ATOM 1896 C CA . ILE A 1 272 ? -12.895 3.195 -20.567 1.00 52.62 272 ILE A CA 1
ATOM 1897 C C . ILE A 1 272 ? -12.274 3.622 -19.223 1.00 52.62 272 ILE A C 1
ATOM 1899 O O . ILE A 1 272 ? -11.906 4.796 -19.069 1.00 52.62 272 ILE A O 1
ATOM 1903 N N . PRO A 1 273 ? -12.085 2.712 -18.251 1.00 48.62 273 PRO A N 1
ATOM 1904 C CA . PRO A 1 273 ? -11.331 3.021 -17.046 1.00 48.62 273 PRO A CA 1
ATOM 1905 C C . PRO A 1 273 ? -9.835 3.120 -17.394 1.00 48.62 273 PRO A C 1
ATOM 1907 O O . PRO A 1 273 ? -9.305 2.291 -18.131 1.00 48.62 273 PRO A O 1
ATOM 1910 N N . GLY A 1 274 ? -9.123 4.108 -16.839 1.00 54.78 274 GLY A N 1
ATOM 1911 C CA . GLY A 1 274 ? -7.651 4.075 -16.794 1.0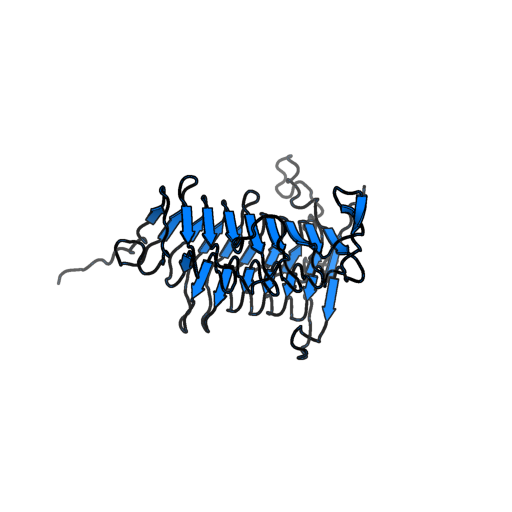0 54.78 274 GLY A CA 1
ATOM 1912 C C . GLY A 1 274 ? -6.887 4.770 -17.930 1.00 54.78 274 GLY A C 1
ATOM 1913 O O . GLY A 1 274 ? -5.915 4.229 -18.452 1.00 54.78 274 GLY A O 1
ATOM 1914 N N . THR A 1 275 ? -7.223 6.018 -18.276 1.00 54.94 275 THR A N 1
ATOM 1915 C CA . THR A 1 275 ? -6.417 6.831 -19.219 1.00 54.94 275 THR A CA 1
ATOM 1916 C C . THR A 1 275 ? -5.124 7.416 -18.613 1.00 54.94 275 THR A C 1
ATOM 1918 O O . THR A 1 275 ? -4.484 8.258 -19.244 1.00 54.94 275 THR A O 1
ATOM 1921 N N . GLY A 1 276 ? -4.762 7.035 -17.381 1.00 67.31 276 GLY A N 1
ATOM 1922 C CA . GLY A 1 276 ? -3.666 7.618 -16.590 1.00 67.31 276 GLY A CA 1
ATOM 1923 C C . GLY A 1 276 ? -2.448 6.712 -16.371 1.00 67.31 276 GLY A C 1
ATOM 1924 O O . GLY A 1 276 ? -1.508 7.148 -15.705 1.00 67.31 276 GLY A O 1
ATOM 1925 N N . ALA A 1 277 ? -2.461 5.496 -16.932 1.00 88.00 277 ALA A N 1
ATOM 1926 C CA . ALA A 1 277 ? -1.457 4.451 -16.730 1.00 88.00 277 ALA A CA 1
ATOM 1927 C C . ALA A 1 277 ? -0.021 4.909 -17.046 1.00 88.00 277 ALA A C 1
ATOM 1929 O O . ALA A 1 277 ? 0.431 4.884 -18.195 1.00 88.00 277 ALA A O 1
ATOM 1930 N N . THR A 1 278 ? 0.717 5.331 -16.022 1.00 93.06 278 THR A N 1
ATOM 1931 C CA . THR A 1 278 ? 2.096 5.817 -16.147 1.00 93.06 278 THR A CA 1
ATOM 1932 C C . THR A 1 278 ? 2.962 5.294 -15.015 1.00 93.06 278 THR A C 1
ATOM 1934 O O . THR A 1 278 ? 2.512 5.180 -13.879 1.00 93.06 278 THR A O 1
ATOM 1937 N N . ILE A 1 279 ? 4.227 5.002 -15.325 1.00 95.31 279 ILE A N 1
ATOM 1938 C CA . ILE A 1 279 ? 5.241 4.640 -14.333 1.00 95.31 279 ILE A CA 1
ATOM 1939 C C . ILE A 1 279 ? 6.475 5.493 -14.599 1.00 95.31 279 ILE A C 1
ATOM 1941 O O . ILE A 1 279 ? 7.167 5.314 -15.602 1.00 95.31 279 ILE A O 1
ATOM 1945 N N . ALA A 1 280 ? 6.735 6.440 -13.707 1.00 94.75 280 ALA A N 1
ATOM 1946 C CA . ALA A 1 280 ? 7.828 7.391 -13.813 1.00 94.75 280 ALA A CA 1
ATOM 1947 C C . ALA A 1 280 ? 8.787 7.231 -12.630 1.00 94.75 280 ALA A C 1
ATOM 1949 O O . ALA A 1 280 ? 8.570 7.802 -11.565 1.00 94.75 280 ALA A O 1
ATOM 1950 N N . ALA A 1 281 ? 9.876 6.494 -12.839 1.00 94.50 281 ALA A N 1
ATOM 1951 C CA . ALA A 1 281 ? 11.009 6.502 -11.921 1.00 94.50 281 ALA A CA 1
ATOM 1952 C C . ALA A 1 281 ? 11.993 7.601 -12.343 1.00 94.50 281 ALA A C 1
ATOM 1954 O O . ALA A 1 281 ? 12.381 7.681 -13.511 1.00 94.50 281 ALA A O 1
ATOM 1955 N N . ARG A 1 282 ? 12.342 8.489 -11.412 1.00 94.38 282 ARG A N 1
ATOM 1956 C CA . ARG A 1 282 ? 13.224 9.640 -11.651 1.00 94.38 282 ARG A CA 1
ATOM 1957 C C . ARG A 1 282 ? 14.645 9.344 -11.168 1.00 94.38 282 ARG A C 1
ATOM 1959 O O . ARG A 1 282 ? 14.861 8.487 -10.314 1.00 94.38 282 ARG A O 1
ATOM 1966 N N . GLY A 1 283 ? 15.612 10.081 -11.710 1.00 89.81 283 GLY A N 1
ATOM 1967 C CA . GLY A 1 283 ? 17.037 9.815 -11.498 1.00 89.81 283 GLY A CA 1
ATOM 1968 C C . GLY A 1 283 ? 17.488 8.592 -12.269 1.00 89.81 283 GLY A C 1
ATOM 1969 O O . GLY A 1 283 ? 17.119 8.431 -13.430 1.00 89.81 283 GLY A O 1
ATOM 1970 N N . ASP A 1 284 ? 18.256 7.736 -11.606 1.00 89.38 284 ASP A N 1
ATOM 1971 C CA . ASP A 1 284 ? 18.713 6.457 -12.153 1.00 89.38 284 ASP A CA 1
ATOM 1972 C C . ASP A 1 284 ? 17.716 5.313 -11.867 1.00 89.38 284 ASP A C 1
ATOM 1974 O O . ASP A 1 284 ? 17.975 4.144 -12.182 1.00 89.38 284 ASP A O 1
ATOM 1978 N N . GLY A 1 285 ? 16.558 5.650 -11.284 1.00 92.25 285 GLY A N 1
ATOM 1979 C CA . GLY A 1 285 ? 15.465 4.733 -11.000 1.00 92.25 285 GLY A CA 1
ATOM 1980 C C . GLY A 1 285 ? 14.924 4.060 -12.261 1.00 92.25 285 GLY A C 1
ATOM 1981 O O . GLY A 1 285 ? 14.831 4.645 -13.341 1.00 92.25 285 GLY A O 1
ATOM 1982 N N . LYS A 1 286 ? 14.547 2.788 -12.132 1.00 95.81 286 LYS A N 1
ATOM 1983 C CA . LYS A 1 286 ? 14.005 1.985 -13.236 1.00 95.81 286 LYS A CA 1
ATOM 1984 C C . LYS A 1 286 ? 12.483 2.011 -13.174 1.00 95.81 286 LYS A C 1
ATOM 1986 O O . LYS A 1 286 ? 11.921 1.720 -12.132 1.00 95.81 286 LYS A O 1
ATOM 1991 N N . ALA A 1 287 ? 11.790 2.303 -14.272 1.00 95.31 287 ALA A N 1
ATOM 1992 C CA . ALA A 1 287 ? 10.324 2.304 -14.244 1.00 95.31 287 ALA A CA 1
ATOM 1993 C C . ALA A 1 287 ? 9.768 0.927 -13.838 1.00 95.31 287 ALA A C 1
ATOM 1995 O O . ALA A 1 287 ? 9.010 0.820 -12.881 1.00 95.31 287 ALA A O 1
ATOM 1996 N N . VAL A 1 288 ? 10.215 -0.130 -14.518 1.00 97.44 288 VAL A N 1
ATOM 1997 C CA . VAL A 1 288 ? 9.814 -1.511 -14.238 1.00 97.44 288 VAL A CA 1
ATOM 1998 C C . VAL A 1 288 ? 11.058 -2.380 -14.118 1.00 97.44 288 VAL A C 1
ATOM 2000 O O . VAL A 1 288 ? 11.971 -2.293 -14.944 1.00 97.44 288 VAL A O 1
ATOM 2003 N N . VAL A 1 289 ? 11.088 -3.229 -13.098 1.00 97.38 289 VAL A N 1
ATOM 2004 C CA . VAL A 1 289 ? 12.104 -4.260 -12.896 1.00 97.38 289 VAL A CA 1
ATOM 2005 C C . VAL A 1 289 ? 11.403 -5.588 -12.684 1.00 97.38 289 VAL A C 1
ATOM 2007 O O . VAL A 1 289 ? 10.524 -5.698 -11.839 1.00 97.38 289 VAL A O 1
ATOM 2010 N N . ILE A 1 290 ? 11.817 -6.596 -13.444 1.00 97.19 290 ILE A N 1
ATOM 2011 C CA . ILE A 1 290 ? 11.362 -7.976 -13.285 1.00 97.19 290 ILE A CA 1
ATOM 2012 C C . ILE A 1 290 ? 12.616 -8.815 -13.081 1.00 97.19 290 ILE A C 1
ATOM 2014 O O . ILE A 1 290 ? 13.508 -8.802 -13.932 1.00 97.19 290 ILE A O 1
ATOM 2018 N N . SER A 1 291 ? 12.737 -9.451 -11.920 1.00 95.88 291 SER A N 1
ATOM 2019 C CA . SER A 1 291 ? 14.002 -10.020 -11.455 1.00 95.88 291 SER A CA 1
ATOM 2020 C C . SER A 1 291 ? 13.788 -11.290 -10.647 1.00 95.88 291 SER A C 1
ATOM 2022 O O . SER A 1 291 ? 12.988 -11.313 -9.724 1.00 95.88 291 SER A O 1
ATOM 2024 N N . ALA A 1 292 ? 14.585 -12.319 -10.939 1.00 93.81 292 ALA A N 1
ATOM 2025 C CA . ALA A 1 292 ? 14.671 -13.521 -10.112 1.00 93.81 292 ALA A CA 1
ATOM 2026 C C . ALA A 1 292 ? 15.249 -13.234 -8.715 1.00 93.81 292 ALA A C 1
ATOM 2028 O O . ALA A 1 292 ? 14.983 -13.960 -7.764 1.00 93.81 292 ALA A O 1
ATOM 2029 N N . THR A 1 293 ? 16.068 -12.188 -8.582 1.00 94.88 293 THR A N 1
ATOM 2030 C CA . THR A 1 293 ? 16.585 -11.729 -7.290 1.00 94.88 293 THR A CA 1
ATOM 2031 C C . THR A 1 293 ? 15.563 -10.818 -6.628 1.00 94.88 293 THR A C 1
ATOM 2033 O O . THR A 1 293 ? 15.140 -9.837 -7.244 1.00 94.88 293 THR A O 1
ATOM 2036 N N . ARG A 1 294 ? 15.204 -11.147 -5.390 1.00 90.75 294 ARG A N 1
ATOM 2037 C CA . ARG A 1 294 ? 14.250 -10.440 -4.526 1.00 90.75 294 ARG A CA 1
ATOM 2038 C C . ARG A 1 294 ? 14.939 -9.301 -3.771 1.00 90.75 294 ARG A C 1
ATOM 2040 O O . ARG A 1 294 ? 16.166 -9.192 -3.824 1.00 90.75 294 ARG A O 1
ATOM 2047 N N . SER A 1 295 ? 14.185 -8.450 -3.071 1.00 86.75 295 SER A N 1
ATOM 2048 C CA . SER A 1 295 ? 14.771 -7.302 -2.356 1.00 86.75 295 SER A CA 1
ATOM 2049 C C . SER A 1 295 ? 15.709 -7.716 -1.213 1.00 86.75 295 SER A C 1
ATOM 2051 O O . SER A 1 295 ? 16.680 -7.019 -0.931 1.00 86.75 295 SER A O 1
ATOM 2053 N N . ASP A 1 296 ? 15.489 -8.894 -0.621 1.00 86.62 296 ASP A N 1
ATOM 2054 C CA . ASP A 1 296 ? 16.349 -9.497 0.408 1.00 86.62 296 ASP A CA 1
ATOM 2055 C C . ASP A 1 296 ? 17.582 -10.240 -0.157 1.00 86.62 296 ASP A C 1
ATOM 2057 O O . ASP A 1 296 ? 18.375 -10.815 0.593 1.00 86.62 296 ASP A O 1
ATOM 2061 N N . GLY A 1 297 ? 17.755 -10.246 -1.483 1.00 89.69 297 GLY A N 1
ATOM 2062 C CA . GLY A 1 297 ? 18.850 -10.921 -2.180 1.00 89.69 297 GLY A CA 1
ATOM 2063 C C . GLY A 1 297 ? 18.643 -12.421 -2.408 1.00 89.69 297 GLY A C 1
ATOM 2064 O O . GLY A 1 297 ? 19.484 -13.055 -3.052 1.00 89.69 297 GLY A O 1
ATOM 2065 N N . SER A 1 298 ? 17.542 -13.003 -1.928 1.00 91.81 298 SER A N 1
ATOM 2066 C CA . SER A 1 298 ? 17.180 -14.379 -2.265 1.00 91.81 298 SER A CA 1
ATOM 2067 C C . SER A 1 298 ? 16.773 -14.496 -3.739 1.00 91.81 298 SER A C 1
ATOM 2069 O O . SER A 1 298 ? 16.484 -13.504 -4.412 1.00 91.81 298 SER A O 1
ATOM 2071 N N . MET A 1 299 ? 16.816 -15.717 -4.274 1.00 92.00 299 MET A N 1
ATOM 2072 C CA . MET A 1 299 ? 16.492 -15.993 -5.674 1.00 92.00 299 MET A CA 1
ATOM 2073 C C . MET A 1 299 ? 15.245 -16.866 -5.781 1.00 92.00 299 MET A C 1
ATOM 2075 O O . MET A 1 299 ? 15.092 -17.823 -5.022 1.00 92.00 299 MET A O 1
ATOM 2079 N N . GLY A 1 300 ? 14.405 -16.568 -6.765 1.00 89.94 300 GLY A N 1
ATOM 2080 C CA . GLY A 1 300 ? 13.257 -17.369 -7.168 1.00 89.94 300 GLY A CA 1
ATOM 2081 C C . GLY A 1 300 ? 13.006 -17.244 -8.667 1.00 89.94 300 GLY A C 1
ATOM 2082 O O . GLY A 1 300 ? 13.505 -16.326 -9.316 1.00 89.94 300 GLY A O 1
ATOM 2083 N N . ASP A 1 301 ? 12.247 -18.182 -9.221 1.00 90.94 301 ASP A N 1
ATOM 2084 C CA . ASP A 1 301 ? 11.770 -18.056 -10.595 1.00 90.94 301 ASP A CA 1
ATOM 2085 C C . ASP A 1 301 ? 10.677 -16.978 -10.671 1.00 90.94 301 ASP A C 1
ATOM 2087 O O . ASP A 1 301 ? 9.994 -16.690 -9.686 1.00 90.94 301 ASP A O 1
ATOM 2091 N N . VAL A 1 302 ? 10.538 -16.363 -11.847 1.00 96.50 302 VAL A N 1
ATOM 2092 C CA . VAL A 1 302 ? 9.488 -15.377 -12.123 1.00 96.50 302 VAL A CA 1
ATOM 2093 C C . VAL A 1 302 ? 8.785 -15.751 -13.414 1.00 96.50 302 VAL A C 1
ATOM 2095 O O . VAL A 1 302 ? 9.375 -15.707 -14.497 1.00 96.50 302 VAL A O 1
ATOM 2098 N N . THR A 1 303 ? 7.505 -16.076 -13.294 1.00 96.50 303 THR A N 1
ATOM 2099 C CA . THR A 1 303 ? 6.608 -16.367 -14.407 1.00 96.50 303 THR A CA 1
ATOM 2100 C C . THR A 1 303 ? 5.554 -15.278 -14.518 1.00 96.50 303 THR A C 1
ATOM 2102 O O . THR A 1 303 ? 4.816 -15.014 -13.573 1.00 96.50 303 THR A O 1
ATOM 2105 N N . LEU A 1 304 ? 5.437 -14.684 -15.704 1.00 96.44 304 LEU A N 1
ATOM 2106 C CA . LEU A 1 304 ? 4.289 -13.857 -16.061 1.00 96.44 304 LEU A CA 1
ATOM 2107 C C . LEU A 1 304 ? 3.360 -14.689 -16.939 1.00 96.44 304 LEU A C 1
ATOM 2109 O O . LEU A 1 304 ? 3.646 -14.915 -18.118 1.00 96.44 304 LEU A O 1
ATOM 2113 N N . GLY A 1 305 ? 2.282 -15.193 -16.348 1.00 92.50 305 GLY A N 1
ATOM 2114 C CA . GLY A 1 305 ? 1.239 -15.884 -17.094 1.00 92.50 305 GLY A CA 1
ATOM 2115 C C . GLY A 1 305 ? 0.395 -14.904 -17.905 1.00 92.50 305 GLY A C 1
ATOM 2116 O O . GLY A 1 305 ? 0.528 -13.692 -17.772 1.00 92.50 305 GLY A O 1
ATOM 2117 N N . ALA A 1 306 ? -0.434 -15.411 -18.810 1.00 86.81 306 ALA A N 1
ATOM 2118 C CA . ALA A 1 306 ? -1.077 -14.556 -19.797 1.00 86.81 306 ALA A CA 1
ATOM 2119 C C . ALA A 1 306 ? -2.262 -13.760 -19.219 1.00 86.81 306 ALA A C 1
ATOM 2121 O O . ALA A 1 306 ? -3.182 -14.326 -18.627 1.00 86.81 306 ALA A O 1
ATOM 2122 N N . PHE A 1 307 ? -2.258 -12.451 -19.457 1.00 84.00 307 PHE A N 1
ATOM 2123 C CA . PHE A 1 307 ? -3.431 -11.588 -19.412 1.00 84.00 307 PHE A CA 1
ATOM 2124 C C . PHE A 1 307 ? -4.161 -11.649 -20.759 1.00 84.00 307 PHE A C 1
ATOM 2126 O O . PHE A 1 307 ? -3.506 -11.581 -21.796 1.00 84.00 307 PHE A O 1
ATOM 2133 N N . GLY A 1 308 ? -5.495 -11.730 -20.758 1.00 76.06 308 GLY A N 1
ATOM 2134 C CA . GLY A 1 308 ? -6.307 -11.820 -21.982 1.00 76.06 308 GLY A CA 1
ATOM 2135 C C . GLY A 1 308 ? -6.497 -13.249 -22.513 1.00 76.06 308 GLY A C 1
ATOM 2136 O O . GLY A 1 308 ? -6.200 -14.231 -21.830 1.00 76.06 308 GLY A O 1
ATOM 2137 N N . THR A 1 309 ? -7.038 -13.373 -23.728 1.00 74.62 309 THR A N 1
ATOM 2138 C CA . THR A 1 309 ? -7.290 -14.664 -24.396 1.00 74.62 309 THR A CA 1
ATOM 2139 C C . THR A 1 309 ? -6.865 -14.617 -25.865 1.00 74.62 309 THR A C 1
ATOM 2141 O O . THR A 1 309 ? -6.654 -13.541 -26.417 1.00 74.62 309 THR A O 1
ATOM 2144 N N . GLY A 1 310 ? -6.726 -15.784 -26.501 1.00 74.31 310 GLY A N 1
ATOM 2145 C CA . GLY A 1 310 ? -6.407 -15.868 -27.928 1.00 74.31 310 GLY A CA 1
ATOM 2146 C C . GLY A 1 310 ? -5.044 -15.266 -28.284 1.00 74.31 310 GLY A C 1
ATOM 2147 O O . GLY A 1 310 ? -4.082 -15.406 -27.530 1.00 74.31 310 GLY A O 1
ATOM 2148 N N . ASP A 1 311 ? -4.974 -14.612 -29.443 1.00 73.75 311 ASP A N 1
ATOM 2149 C CA . ASP A 1 311 ? -3.732 -14.050 -29.993 1.00 73.75 311 ASP A CA 1
ATOM 2150 C C . ASP A 1 311 ? -3.283 -12.753 -29.289 1.00 73.75 311 ASP A C 1
ATOM 2152 O O . ASP A 1 311 ? -2.143 -12.324 -29.458 1.00 73.75 311 ASP A O 1
ATOM 2156 N N . GLU A 1 312 ? -4.146 -12.153 -28.464 1.00 70.06 312 GLU A N 1
ATOM 2157 C CA . GLU A 1 312 ? -3.848 -10.943 -27.682 1.00 70.06 312 GLU A CA 1
ATOM 2158 C C . GLU A 1 312 ? -3.322 -11.258 -26.272 1.00 70.06 312 GLU A C 1
ATOM 2160 O O . GLU A 1 312 ? -2.968 -10.362 -25.500 1.00 70.06 312 GLU A O 1
ATOM 2165 N N . ALA A 1 313 ? -3.244 -12.547 -25.930 1.00 76.25 313 ALA A N 1
ATOM 2166 C CA . ALA A 1 313 ? -2.810 -12.999 -24.623 1.00 76.25 313 ALA A CA 1
ATOM 2167 C C . ALA A 1 313 ? -1.316 -12.695 -24.397 1.00 76.25 313 ALA A C 1
ATOM 2169 O O . ALA A 1 313 ? -0.449 -13.155 -25.145 1.00 76.25 313 ALA A O 1
ATOM 2170 N N . SER A 1 314 ? -0.987 -11.944 -23.344 1.00 82.88 314 SER A N 1
ATOM 2171 C CA . SER A 1 314 ? 0.392 -11.519 -23.063 1.00 82.88 314 SER A CA 1
ATOM 2172 C C . SER A 1 314 ? 0.718 -11.552 -21.573 1.00 82.88 314 SER A C 1
ATOM 2174 O O . SER A 1 314 ? -0.108 -11.206 -20.737 1.00 82.88 314 SER A O 1
ATOM 2176 N N . GLY A 1 315 ? 1.934 -11.980 -21.215 1.00 86.69 315 GLY A N 1
ATOM 2177 C CA . GLY A 1 315 ? 2.393 -11.935 -19.817 1.00 86.69 315 GLY A CA 1
ATOM 2178 C C . GLY A 1 315 ? 2.812 -10.538 -19.357 1.00 86.69 315 GLY A C 1
ATOM 2179 O O . GLY A 1 315 ? 2.738 -10.210 -18.176 1.00 86.69 315 GLY A O 1
ATOM 2180 N N . LEU A 1 316 ? 3.222 -9.698 -20.304 1.00 92.00 316 LEU A N 1
ATOM 2181 C CA . LEU A 1 316 ? 3.538 -8.294 -20.092 1.00 92.00 316 LEU A CA 1
ATOM 2182 C C . LEU A 1 316 ? 2.814 -7.477 -21.159 1.00 92.00 316 LEU A C 1
ATOM 2184 O O . LEU A 1 316 ? 3.127 -7.616 -22.342 1.00 92.00 316 LEU A O 1
ATOM 2188 N N . SER A 1 317 ? 1.901 -6.608 -20.734 1.00 87.62 317 SER A N 1
ATOM 2189 C CA . SER A 1 317 ? 1.208 -5.662 -21.608 1.00 87.62 317 SER A CA 1
ATOM 2190 C C . SER A 1 317 ? 1.531 -4.234 -21.185 1.00 87.62 317 SER A C 1
ATOM 2192 O O . SER A 1 317 ? 1.306 -3.839 -20.042 1.00 87.62 317 SER A O 1
ATOM 2194 N N . ILE A 1 318 ? 2.091 -3.451 -22.105 1.00 87.56 318 ILE A N 1
ATOM 2195 C CA . ILE A 1 318 ? 2.333 -2.022 -21.907 1.00 87.56 318 ILE A CA 1
ATOM 2196 C C . ILE A 1 318 ? 1.628 -1.299 -23.045 1.00 87.56 318 ILE A C 1
ATOM 2198 O O . ILE A 1 318 ? 2.113 -1.296 -24.179 1.00 87.56 318 ILE A O 1
ATOM 2202 N N . ALA A 1 319 ? 0.479 -0.702 -22.747 1.00 73.38 319 ALA A N 1
ATOM 2203 C CA . ALA A 1 319 ? -0.300 0.031 -23.729 1.00 73.38 319 ALA A CA 1
ATOM 2204 C C . ALA A 1 319 ? 0.037 1.522 -23.646 1.00 73.38 319 ALA A C 1
ATOM 2206 O O . ALA A 1 319 ? -0.121 2.166 -22.609 1.00 73.38 319 ALA A O 1
ATOM 2207 N N . ALA A 1 320 ? 0.509 2.076 -24.761 1.00 57.62 320 ALA A N 1
ATOM 2208 C CA . ALA A 1 320 ? 0.625 3.514 -24.935 1.00 57.62 320 ALA A CA 1
ATOM 2209 C C . ALA A 1 320 ? -0.676 4.065 -25.525 1.00 57.62 320 ALA A C 1
ATOM 2211 O O . ALA A 1 320 ? -1.328 3.416 -26.343 1.00 57.62 320 ALA A O 1
ATOM 2212 N N . ARG A 1 321 ? -1.022 5.303 -25.167 1.00 51.41 321 ARG A N 1
ATOM 2213 C CA . ARG A 1 321 ? -2.068 6.050 -25.867 1.00 51.41 321 ARG A CA 1
ATOM 2214 C C . ARG A 1 321 ? -1.662 6.214 -27.336 1.00 51.41 321 ARG A C 1
ATOM 2216 O O . ARG A 1 321 ? -0.653 6.860 -27.618 1.00 51.41 321 ARG A O 1
ATOM 2223 N N . PHE A 1 322 ? -2.468 5.705 -28.263 1.00 40.59 322 PHE A N 1
ATOM 2224 C CA . PHE A 1 322 ? -2.483 6.249 -29.619 1.00 40.59 322 PHE A CA 1
ATOM 2225 C C . PHE A 1 322 ? -3.249 7.575 -29.549 1.00 40.59 322 PHE A C 1
ATOM 2227 O O . PHE A 1 322 ? -4.397 7.617 -29.107 1.00 40.59 322 PHE A O 1
ATOM 2234 N N . GLY A 1 323 ? -2.530 8.670 -29.808 1.00 40.44 323 GLY A N 1
ATOM 2235 C CA . GLY A 1 323 ? -3.061 10.035 -29.778 1.00 40.44 323 GLY A CA 1
ATOM 2236 C C . GLY A 1 323 ? -4.054 10.315 -30.892 1.00 40.44 323 GLY A C 1
ATOM 2237 O O . GLY A 1 323 ? -3.960 9.650 -31.947 1.00 40.44 323 GLY A O 1
#

Foldseek 3Di:
DDPDDDDPDDFAEQEFQDEAADEDEQCQRPVGHHHAYADAQNGEQEYADAERYEDEAQYEYHYNHEFYYLAQERYERYEYEQAQAGHEYEAEFQEEQYHNVVDDPPDDQAGDQHESYAYDYAHEYEEEYEYAQNYEFEHTHAQYEHAHQHYEYNYEYYANYEQEYEHELYERAENQAEYAEEYEYLHEFYYEDYAQYERYAANHAYNYEHYQLAEFEFWAPWDADPVRDIDHTHFYAESYEHQAEHAAAYAQHFQPDDPDLCVPPPPDRPDGRRPHRYFYGIDVYHSYHYAQQHPVRDGDDYHQHWHDDDPNTDSYYYDDDPD

Secondary structure (DSSP, 8-state):
---------PPPEEEE-SEE-S-EEGGGTBTTB--EEEE-TT-EEEESSSEEEEE-SS--EEESSEEEE--SSS-EEEEEE-TTT-EE--EEESSEEEE-TT--TT--------EEEEEESSS-EES-EEE-TT-EEEEESTT-EEEEE-S-EES-EEE-SEEEEESTT-EEEEE-S-BSS-EEE-SEEEE-SSSS-EEEEE-S-BSS-EEE-SEEEESB--EE-TT-PEEPPB----SEEE-S-BTT-EEESS----S-SSTT-SSS------TT-EEEE-TT--SEEE-SB-TTS-B----BPPBSSGGG-BSEEEPPP--